Protein AF-A0AAW9RMV5-F1 (afdb_monomer)

InterPro domains:
  IPR000064 Endopeptidase, NLPC/P60 domain [PF00877] (45-105)
  IPR000064 Endopeptidase, NLPC/P60 domain [PS51935] (1-138)
  IPR002477 Peptidoglycan binding-like [PF01471] (201-256)
  IPR013423 Conserved hypothetical protein CHP02594 [TIGR02594] (3-135)
  IPR036365 PGBD-like superfamily [SSF47090] (190-256)
  IPR036366 PGBD superfamily [G3DSA:1.10.101.10] (192-259)
  IPR038765 Papain-like cysteine peptidase superfamily [SSF54001] (29-138)

Foldseek 3Di:
DQLCVQLVVFFPAFADPDDDGRPVLQVLCVQLPNPVDDHLVQQCQLSNSSSSQVSVQWDHLSDRALVSCVPAADWDQDDDFFWKWWFDDPVPRTHHIFTFHDADPQRQWTFGQTAPPVRGGHGDIDGNLRTATIHDIDGDVVVVVVCVVVPDPDDDDDDDDDDDDDDDDDDDDDDDDDDDPPPPPPPLDQAQHKAAAARFHPNQLSLCVLLVVLVQHLDHRDRHRHPSQLRSLLVLCVVLVHRSPSIDHPSSRVSSVVSVVD

Structure (mmCIF, N/CA/C/O backbone):
data_AF-A0AAW9RMV5-F1
#
_entry.id   AF-A0AAW9RMV5-F1
#
loop_
_atom_site.group_PDB
_atom_site.id
_atom_site.type_symbol
_atom_site.label_atom_id
_atom_site.label_alt_id
_atom_site.label_comp_id
_atom_site.label_asym_id
_atom_site.label_entity_id
_atom_site.label_seq_id
_atom_site.pdbx_PDB_ins_code
_atom_site.Cartn_x
_atom_site.Cartn_y
_atom_site.Cartn_z
_atom_site.occupancy
_at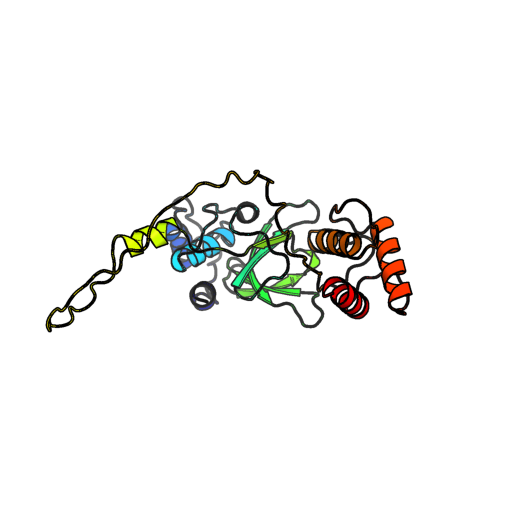om_site.B_iso_or_equiv
_atom_site.auth_seq_id
_atom_site.auth_comp_id
_atom_site.auth_asym_id
_atom_site.auth_atom_id
_atom_site.pdbx_PDB_model_num
ATOM 1 N N . MET A 1 1 ? -8.110 -12.357 -9.509 1.00 66.81 1 MET A N 1
ATOM 2 C CA . MET A 1 1 ? -7.072 -13.407 -9.332 1.00 66.81 1 MET A CA 1
ATOM 3 C C . MET A 1 1 ? -5.903 -1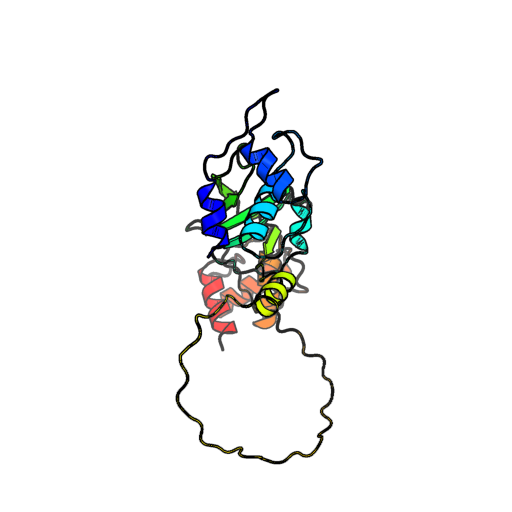3.302 -10.311 1.00 66.81 1 MET A C 1
ATOM 5 O O . MET A 1 1 ? -4.773 -13.391 -9.853 1.00 66.81 1 MET A O 1
ATOM 9 N N . ARG A 1 2 ? -6.132 -13.050 -11.607 1.00 90.44 2 ARG A N 1
ATOM 10 C CA . ARG A 1 2 ? -5.089 -12.999 -12.653 1.00 90.44 2 ARG A CA 1
ATOM 11 C C . ARG A 1 2 ? -3.856 -12.132 -12.335 1.00 90.44 2 ARG A C 1
ATOM 13 O O . ARG A 1 2 ? -2.740 -12.534 -12.637 1.00 90.44 2 ARG A O 1
ATOM 20 N N . LEU A 1 3 ? -4.037 -10.975 -11.687 1.00 95.50 3 LEU A N 1
ATOM 21 C CA . LEU A 1 3 ? -2.927 -10.104 -11.270 1.00 95.50 3 LEU A CA 1
ATOM 22 C C . LEU A 1 3 ? -1.920 -10.815 -10.350 1.00 95.50 3 LEU A C 1
ATOM 24 O O . LEU A 1 3 ? -0.715 -10.687 -10.541 1.00 95.50 3 LEU A O 1
ATOM 28 N N . LEU A 1 4 ? -2.408 -11.580 -9.370 1.00 92.50 4 LEU A N 1
ATOM 29 C CA . LEU A 1 4 ? -1.552 -12.292 -8.418 1.00 92.50 4 LEU A CA 1
ATOM 30 C C . LEU A 1 4 ? -0.779 -13.417 -9.098 1.00 92.50 4 LEU A C 1
ATOM 32 O O . LEU A 1 4 ? 0.386 -13.626 -8.782 1.00 92.50 4 LEU A O 1
ATOM 36 N N . GLU A 1 5 ? -1.405 -14.121 -10.040 1.00 91.81 5 GLU A N 1
ATOM 37 C CA . GLU A 1 5 ? -0.747 -15.175 -10.820 1.00 91.81 5 GLU A CA 1
ATOM 38 C C . GLU A 1 5 ? 0.414 -14.603 -11.638 1.00 91.81 5 GLU A C 1
ATOM 40 O O . GLU A 1 5 ? 1.527 -15.114 -11.561 1.00 91.81 5 GLU A O 1
ATOM 45 N N . ILE A 1 6 ? 0.177 -13.496 -12.348 1.00 96.56 6 ILE A N 1
ATOM 46 C CA . ILE A 1 6 ? 1.199 -12.811 -13.148 1.00 96.56 6 ILE A CA 1
ATOM 47 C C . ILE A 1 6 ? 2.334 -12.298 -12.260 1.00 96.56 6 ILE A C 1
ATOM 49 O O . ILE A 1 6 ? 3.497 -12.588 -12.517 1.00 96.56 6 ILE A O 1
ATOM 53 N N . ALA A 1 7 ? 2.010 -11.550 -11.204 1.00 97.25 7 ALA A N 1
ATOM 54 C CA . ALA A 1 7 ? 3.027 -10.921 -10.371 1.00 97.25 7 ALA A CA 1
ATOM 55 C C . ALA A 1 7 ? 3.833 -11.944 -9.553 1.00 97.25 7 ALA A C 1
ATOM 57 O O . ALA A 1 7 ? 5.034 -11.767 -9.364 1.00 97.25 7 ALA A O 1
ATOM 58 N N . SER A 1 8 ? 3.198 -13.018 -9.070 1.00 93.50 8 SER A N 1
ATOM 59 C CA . SER A 1 8 ? 3.889 -14.040 -8.271 1.00 93.50 8 SER A CA 1
ATOM 60 C C . SER A 1 8 ? 4.804 -14.934 -9.107 1.00 93.50 8 SER A C 1
ATOM 62 O O . SER A 1 8 ? 5.800 -15.424 -8.578 1.00 93.50 8 SER A O 1
ATOM 64 N N . ALA A 1 9 ? 4.527 -15.093 -10.405 1.00 95.38 9 ALA A N 1
ATOM 65 C CA . ALA A 1 9 ? 5.409 -15.807 -11.325 1.00 95.38 9 ALA A CA 1
ATOM 66 C C . ALA A 1 9 ? 6.781 -15.126 -11.490 1.00 95.38 9 ALA A C 1
ATOM 68 O O . ALA A 1 9 ? 7.746 -15.792 -11.851 1.00 95.38 9 ALA A O 1
ATOM 69 N N . GLU A 1 10 ? 6.884 -13.828 -11.187 1.00 97.69 10 GLU A N 1
ATOM 70 C CA . GLU A 1 10 ? 8.131 -13.069 -11.314 1.00 97.69 10 GLU A CA 1
ATOM 71 C C . GLU A 1 10 ? 8.982 -13.044 -10.034 1.00 97.69 10 GLU A C 1
ATOM 73 O O . GLU A 1 10 ? 10.076 -12.470 -10.051 1.00 97.69 10 GLU A O 1
ATOM 78 N N . ILE A 1 11 ? 8.511 -13.641 -8.926 1.00 94.31 11 ILE A N 1
ATOM 79 C CA . ILE A 1 11 ? 9.244 -13.674 -7.648 1.00 94.31 11 ILE A CA 1
ATOM 80 C C . ILE A 1 11 ? 10.654 -14.239 -7.862 1.00 94.31 11 ILE A C 1
ATOM 82 O O . ILE A 1 11 ? 10.836 -15.312 -8.435 1.00 94.31 11 ILE A O 1
ATOM 86 N N . GLY A 1 12 ? 11.657 -13.515 -7.361 1.00 90.75 12 GLY A N 1
ATOM 87 C CA . GLY A 1 12 ? 13.074 -13.848 -7.518 1.00 90.75 12 GLY A CA 1
ATOM 88 C C . GLY A 1 12 ? 13.772 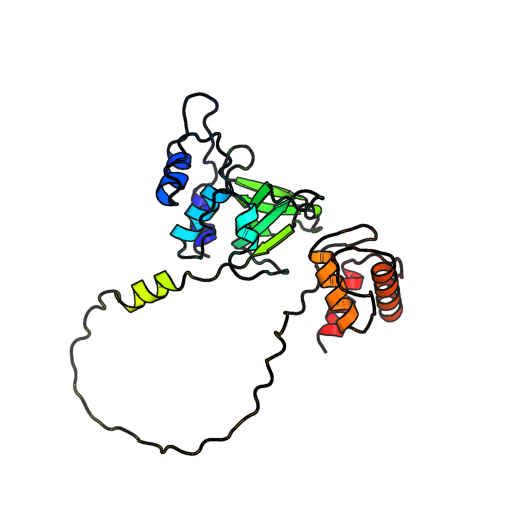-13.134 -8.680 1.00 90.75 12 GLY A C 1
ATOM 89 O O . GLY A 1 12 ? 14.999 -13.182 -8.751 1.00 90.75 12 GLY A O 1
ATOM 90 N N . THR A 1 13 ? 13.042 -12.424 -9.550 1.00 94.50 13 THR A N 1
ATOM 91 C CA . THR A 1 13 ? 13.657 -11.500 -10.520 1.00 94.50 13 THR A CA 1
ATOM 92 C C . THR A 1 13 ? 14.391 -10.395 -9.768 1.00 94.50 13 THR A C 1
ATOM 94 O O . THR A 1 13 ? 13.759 -9.691 -8.984 1.00 94.50 13 THR A O 1
ATOM 97 N N . LYS A 1 14 ? 15.697 -10.239 -10.002 1.00 93.31 14 LYS A N 1
ATOM 98 C CA . LYS A 1 14 ? 16.586 -9.352 -9.238 1.00 93.31 14 LYS A CA 1
ATOM 99 C C . LYS A 1 14 ? 17.458 -8.489 -10.148 1.00 93.31 14 LYS A C 1
ATOM 101 O O . LYS A 1 14 ? 17.916 -8.988 -11.173 1.00 93.31 14 LYS A O 1
ATOM 106 N N . GLU A 1 15 ? 17.705 -7.242 -9.766 1.00 89.81 15 GLU A N 1
ATOM 107 C CA . GLU A 1 15 ? 18.677 -6.363 -10.426 1.00 89.81 15 GLU A CA 1
ATOM 108 C C . GLU A 1 15 ? 20.067 -7.002 -10.503 1.00 89.81 15 GLU A C 1
ATOM 110 O O . GLU A 1 15 ? 20.453 -7.830 -9.664 1.00 89.81 15 GLU A O 1
ATOM 115 N N . ILE A 1 16 ? 20.829 -6.598 -11.515 1.00 85.44 16 ILE A N 1
ATOM 116 C CA . ILE A 1 16 ? 22.250 -6.916 -11.613 1.00 85.44 16 ILE A CA 1
ATOM 117 C C . ILE A 1 16 ? 23.013 -5.646 -11.229 1.00 85.44 16 ILE A C 1
ATOM 119 O O . ILE A 1 16 ? 22.977 -4.682 -11.980 1.00 85.44 16 ILE A O 1
ATOM 123 N N . PRO A 1 17 ? 23.722 -5.615 -10.086 1.00 79.88 17 PRO A N 1
ATOM 124 C CA . PRO A 1 17 ? 24.423 -4.406 -9.679 1.00 79.88 17 PRO A CA 1
ATOM 125 C C . PRO A 1 17 ? 25.495 -3.998 -10.696 1.00 79.88 17 PRO A C 1
ATOM 127 O O . PRO A 1 17 ? 26.360 -4.806 -11.054 1.00 79.88 17 PRO A O 1
ATOM 130 N N . GLY A 1 18 ? 25.513 -2.721 -11.078 1.00 76.19 18 GLY A N 1
ATOM 131 C CA . GLY A 1 18 ? 26.587 -2.138 -11.880 1.00 76.19 18 GLY A CA 1
ATOM 132 C C . GLY A 1 18 ? 26.217 -1.877 -13.341 1.00 76.19 18 GLY A C 1
ATOM 133 O O . GLY A 1 18 ? 25.212 -1.246 -13.636 1.00 76.19 18 GLY A O 1
ATOM 134 N N . ALA A 1 19 ? 27.111 -2.236 -14.267 1.00 78.12 19 ALA A N 1
ATOM 135 C CA . ALA A 1 19 ? 26.998 -1.844 -15.680 1.00 78.12 19 ALA A CA 1
ATOM 136 C C . ALA A 1 19 ? 26.161 -2.810 -16.537 1.00 78.12 19 ALA A C 1
ATOM 138 O O . ALA A 1 19 ? 25.883 -2.519 -17.699 1.00 78.12 19 ALA A O 1
ATOM 139 N N . GLU A 1 20 ? 25.818 -3.973 -15.988 1.00 83.19 20 GLU A N 1
ATOM 140 C CA . GLU A 1 20 ? 24.902 -4.926 -16.607 1.00 83.19 20 GLU A CA 1
ATOM 141 C C . GLU A 1 20 ? 23.506 -4.704 -16.033 1.00 83.19 20 GLU A C 1
ATOM 143 O O . GLU A 1 20 ? 23.378 -4.328 -14.878 1.00 83.19 20 GLU A O 1
ATOM 148 N N . HIS A 1 21 ? 22.468 -4.950 -16.830 1.00 86.69 21 HIS A N 1
ATOM 149 C CA . HIS A 1 21 ? 21.083 -4.731 -16.417 1.00 86.69 21 HIS A CA 1
ATOM 150 C C . HIS A 1 21 ? 20.273 -6.006 -16.602 1.00 86.69 21 HIS A C 1
ATOM 152 O O . HIS A 1 21 ? 20.421 -6.709 -17.610 1.00 86.69 21 HIS A O 1
ATOM 158 N N . ASN A 1 22 ? 19.375 -6.301 -15.663 1.00 91.75 22 ASN A N 1
ATOM 159 C CA . ASN A 1 22 ? 18.486 -7.442 -15.811 1.00 91.75 22 ASN A CA 1
ATOM 160 C C . ASN A 1 22 ? 17.506 -7.217 -16.980 1.00 91.75 22 ASN A C 1
ATOM 162 O O . ASN A 1 22 ? 16.597 -6.386 -16.911 1.00 91.75 22 ASN A O 1
ATOM 166 N N . ALA A 1 23 ? 17.647 -8.018 -18.040 1.00 93.00 23 ALA A N 1
ATOM 167 C CA . ALA A 1 23 ? 16.812 -7.932 -19.238 1.00 93.00 23 ALA A CA 1
ATOM 168 C C . ALA A 1 23 ? 15.307 -8.066 -18.946 1.00 93.00 23 ALA A C 1
ATOM 170 O O . ALA A 1 23 ? 14.495 -7.458 -19.640 1.00 93.00 23 ALA A O 1
ATOM 171 N N . ARG A 1 24 ? 14.921 -8.820 -17.908 1.00 95.69 24 ARG A N 1
ATOM 172 C CA . ARG A 1 24 ? 13.519 -8.968 -17.503 1.00 95.69 24 ARG A CA 1
ATOM 173 C C . ARG A 1 24 ? 12.962 -7.679 -16.897 1.00 95.69 24 ARG A C 1
ATOM 175 O O . ARG A 1 24 ? 11.832 -7.314 -17.205 1.00 95.69 24 ARG A O 1
ATOM 182 N N . ILE A 1 25 ? 13.758 -6.959 -16.103 1.00 93.88 25 ILE A N 1
ATOM 183 C CA . ILE A 1 25 ? 13.360 -5.661 -15.530 1.00 93.88 25 ILE A CA 1
ATOM 184 C C . ILE A 1 25 ? 13.195 -4.618 -16.640 1.00 93.88 25 ILE A C 1
ATOM 186 O O . ILE A 1 25 ? 12.184 -3.915 -16.683 1.00 93.88 25 ILE A O 1
ATOM 190 N N . LEU A 1 26 ? 14.129 -4.578 -17.595 1.00 93.50 26 LEU A N 1
ATOM 191 C CA . LEU A 1 26 ? 14.013 -3.715 -18.776 1.00 93.50 26 LEU A CA 1
ATOM 192 C C . LEU A 1 26 ? 12.795 -4.078 -19.639 1.00 93.50 26 LEU A C 1
ATOM 194 O O . LEU A 1 26 ? 12.113 -3.193 -20.157 1.00 93.50 26 LEU A O 1
ATOM 198 N N . GLN A 1 27 ? 12.472 -5.368 -19.750 1.00 95.44 27 GLN A N 1
ATOM 199 C CA . GLN A 1 27 ? 11.281 -5.831 -20.459 1.00 95.44 27 GLN A CA 1
ATOM 200 C C . GLN A 1 27 ? 9.985 -5.347 -19.794 1.00 95.44 27 GLN A C 1
ATOM 202 O O . GLN A 1 27 ? 9.059 -4.973 -20.512 1.00 95.44 27 GLN A O 1
ATOM 207 N N . TYR A 1 28 ? 9.904 -5.293 -18.457 1.00 97.25 28 TYR A N 1
ATOM 208 C CA . TYR A 1 28 ? 8.746 -4.687 -17.784 1.00 97.25 28 TYR A CA 1
ATOM 209 C C . TYR A 1 28 ? 8.548 -3.239 -18.219 1.00 97.25 28 TYR A C 1
ATOM 211 O O . TYR A 1 28 ? 7.425 -2.836 -18.511 1.00 97.25 28 TYR A O 1
ATOM 219 N N . ALA A 1 29 ? 9.637 -2.469 -18.279 1.00 95.88 29 ALA A N 1
ATOM 220 C CA . ALA A 1 29 ? 9.587 -1.074 -18.678 1.00 95.88 29 ALA A CA 1
ATOM 221 C C . ALA A 1 29 ? 9.113 -0.916 -20.124 1.00 95.88 29 ALA A C 1
ATOM 223 O O . ALA A 1 29 ? 8.149 -0.192 -20.362 1.00 95.88 29 ALA A O 1
ATOM 224 N N . GLN A 1 30 ? 9.719 -1.648 -21.061 1.00 95.31 30 GLN A N 1
ATOM 225 C CA . GLN A 1 30 ? 9.331 -1.624 -22.472 1.00 95.31 30 GLN A CA 1
ATOM 226 C C . GLN A 1 30 ? 7.858 -2.009 -22.662 1.00 95.31 30 GLN A C 1
ATOM 228 O O . GLN A 1 30 ? 7.089 -1.287 -23.290 1.00 95.31 30 GLN A O 1
ATOM 233 N N . GLU A 1 31 ? 7.433 -3.137 -22.089 1.00 94.88 31 GLU A N 1
ATOM 234 C CA . GLU A 1 31 ? 6.067 -3.635 -22.262 1.00 94.88 31 GLU A CA 1
ATOM 235 C C . GLU A 1 31 ? 5.015 -2.742 -21.592 1.00 94.88 31 GLU A C 1
ATOM 237 O O . GLU A 1 31 ? 3.872 -2.723 -22.044 1.00 94.88 31 GLU A O 1
ATOM 242 N N . ALA A 1 32 ? 5.387 -2.002 -20.544 1.00 94.94 32 ALA A N 1
ATOM 243 C CA . ALA A 1 32 ? 4.510 -1.037 -19.886 1.00 94.94 32 ALA A CA 1
ATOM 244 C C . ALA A 1 32 ? 4.532 0.366 -20.528 1.00 94.94 32 ALA A C 1
ATOM 246 O O . ALA A 1 32 ? 3.792 1.240 -20.067 1.00 94.94 32 ALA A O 1
ATOM 247 N N . GLY A 1 33 ? 5.337 0.581 -21.579 1.00 94.75 33 GLY A N 1
ATOM 248 C CA . GLY A 1 33 ? 5.425 1.841 -22.328 1.00 94.75 33 GLY A CA 1
ATOM 249 C C . GLY A 1 33 ? 6.422 2.864 -21.768 1.00 94.75 33 GLY A C 1
ATOM 250 O O . GLY A 1 33 ? 6.290 4.060 -22.022 1.00 94.75 33 GLY A O 1
ATOM 251 N N . PHE A 1 34 ? 7.412 2.422 -20.993 1.00 94.56 34 PHE A N 1
ATOM 252 C CA . PHE A 1 34 ? 8.480 3.254 -20.430 1.00 94.56 34 PHE A CA 1
ATOM 253 C C . PHE A 1 34 ? 9.796 3.082 -21.205 1.00 94.56 34 PHE A C 1
ATOM 255 O O . PHE A 1 34 ? 10.831 2.767 -20.624 1.00 94.56 34 PHE A O 1
ATOM 262 N N . ASP A 1 35 ? 9.773 3.331 -22.518 1.00 90.56 35 ASP A N 1
ATOM 263 C CA . ASP A 1 35 ? 10.913 3.123 -23.438 1.00 90.56 35 ASP A CA 1
ATOM 264 C C . ASP A 1 35 ? 12.176 3.939 -23.094 1.00 90.56 35 ASP A C 1
ATOM 266 O O . ASP A 1 35 ? 13.261 3.684 -23.614 1.00 90.56 35 ASP A O 1
ATOM 270 N N . TRP A 1 36 ? 12.046 4.942 -22.223 1.00 88.56 36 TRP A N 1
ATOM 271 C CA . TRP A 1 36 ? 13.154 5.762 -21.733 1.00 88.56 36 TRP A CA 1
ATOM 272 C C . TRP A 1 36 ? 13.962 5.090 -20.610 1.00 88.56 36 TRP A C 1
ATOM 274 O O . TRP A 1 36 ? 15.046 5.570 -20.278 1.00 88.56 36 TRP A O 1
ATOM 284 N N . VAL A 1 37 ? 13.458 4.003 -20.019 1.00 87.44 37 VAL A N 1
ATOM 285 C CA . VAL A 1 37 ? 14.143 3.254 -18.959 1.00 87.44 37 VAL A CA 1
ATOM 286 C C . VAL A 1 37 ? 15.111 2.268 -19.599 1.00 87.44 37 VAL A C 1
ATOM 288 O O . VAL A 1 37 ? 14.712 1.318 -20.266 1.00 87.44 37 VAL A O 1
ATOM 291 N N . ASN A 1 38 ? 16.401 2.492 -19.378 1.00 85.56 38 ASN A N 1
ATOM 292 C CA . ASN A 1 38 ? 17.483 1.690 -19.951 1.00 85.56 38 ASN A CA 1
ATOM 293 C C . ASN A 1 38 ? 18.423 1.090 -18.893 1.00 85.56 38 ASN A C 1
ATOM 295 O O . ASN A 1 38 ? 19.428 0.486 -19.253 1.00 85.56 38 ASN A O 1
ATOM 299 N N . SER A 1 39 ? 18.082 1.240 -17.610 1.00 79.44 39 SER A N 1
ATOM 300 C CA . SER A 1 39 ? 18.847 0.743 -16.468 1.00 79.44 39 SER A CA 1
ATOM 301 C C . SER A 1 39 ? 17.900 0.243 -15.379 1.00 79.44 39 SER A C 1
ATOM 303 O O . SER A 1 39 ? 16.898 0.900 -15.079 1.00 79.44 39 SER A O 1
ATOM 305 N N . ASP A 1 40 ? 18.229 -0.903 -14.786 1.00 71.31 40 ASP A N 1
ATOM 306 C CA . ASP A 1 40 ? 17.498 -1.506 -13.668 1.00 71.31 40 ASP A CA 1
ATOM 307 C C . ASP A 1 40 ? 17.732 -0.801 -12.320 1.00 71.31 40 ASP A C 1
ATOM 309 O O . ASP A 1 40 ? 16.965 -1.021 -11.393 1.00 71.31 40 ASP A O 1
ATOM 313 N N . GLU A 1 41 ? 18.658 0.162 -12.265 1.00 76.50 41 GLU A N 1
ATOM 314 C CA . GLU A 1 41 ? 18.871 1.081 -11.132 1.00 76.50 41 GLU A CA 1
ATOM 315 C C . GLU A 1 41 ? 17.773 2.172 -11.039 1.00 76.50 41 GLU A C 1
ATOM 317 O O . GLU A 1 41 ? 17.671 2.917 -10.059 1.00 76.50 41 GLU A O 1
ATOM 322 N N . THR A 1 42 ? 16.940 2.324 -12.080 1.00 80.44 42 THR A N 1
ATOM 323 C CA . THR A 1 42 ? 15.785 3.240 -12.050 1.00 80.44 42 THR A CA 1
ATOM 324 C C . THR A 1 42 ? 14.706 2.656 -11.141 1.00 80.44 42 THR A C 1
ATOM 326 O O . THR A 1 42 ? 14.272 1.541 -11.411 1.00 80.44 42 THR A O 1
ATOM 329 N N . PRO A 1 43 ? 14.173 3.385 -10.137 1.00 88.19 43 PRO A N 1
ATOM 330 C CA . PRO A 1 43 ? 13.140 2.843 -9.259 1.00 88.19 43 PRO A CA 1
ATOM 331 C C . PRO A 1 43 ? 11.960 2.229 -10.031 1.00 88.19 43 PRO A C 1
ATOM 333 O O . PRO A 1 43 ? 11.198 2.937 -10.689 1.00 88.19 43 PRO A O 1
ATOM 336 N N . TRP A 1 44 ? 11.794 0.907 -9.933 1.00 95.06 44 TRP A N 1
ATOM 337 C CA . TRP A 1 44 ? 10.919 0.147 -10.836 1.00 95.06 44 TRP A CA 1
ATOM 338 C C . TRP A 1 44 ? 9.722 -0.529 -10.153 1.00 95.06 44 TRP A C 1
ATOM 340 O O . TRP A 1 44 ? 9.036 -1.336 -10.776 1.00 95.06 44 TRP A O 1
ATOM 350 N N . CYS A 1 45 ? 9.384 -0.161 -8.912 1.00 96.81 45 CYS A N 1
ATOM 351 C CA . CYS A 1 45 ? 8.190 -0.685 -8.232 1.00 96.81 45 CYS A CA 1
ATOM 352 C C . CYS A 1 45 ? 6.890 -0.343 -8.985 1.00 96.81 45 CYS A C 1
ATOM 354 O O . CYS A 1 45 ? 6.072 -1.224 -9.251 1.00 96.81 45 CYS A O 1
ATOM 356 N N . SER A 1 46 ? 6.727 0.918 -9.407 1.00 97.88 46 SER A N 1
ATOM 357 C CA . SER A 1 46 ? 5.575 1.347 -10.212 1.00 97.88 46 SER A CA 1
ATOM 358 C C . SER A 1 46 ? 5.614 0.773 -11.627 1.00 97.88 46 SER A C 1
ATOM 360 O O . SER A 1 46 ? 4.567 0.468 -12.193 1.00 97.88 46 SER A O 1
ATOM 362 N N . ILE A 1 47 ? 6.809 0.619 -12.206 1.00 98.06 47 ILE A N 1
ATOM 363 C CA . ILE A 1 47 ? 6.997 0.057 -13.550 1.00 98.06 47 ILE A CA 1
ATOM 364 C C . ILE A 1 47 ? 6.530 -1.399 -13.571 1.00 98.06 47 ILE A C 1
ATOM 366 O O . ILE A 1 47 ? 5.671 -1.758 -14.375 1.00 98.06 47 ILE A O 1
ATOM 370 N N . PHE A 1 48 ? 7.032 -2.209 -12.636 1.00 98.50 48 PHE A N 1
ATOM 371 C CA . PHE A 1 48 ? 6.611 -3.594 -12.456 1.00 98.50 48 PHE A CA 1
ATOM 372 C C . PHE A 1 48 ? 5.100 -3.700 -12.259 1.00 98.50 48 PHE A C 1
ATOM 374 O O . PHE A 1 48 ? 4.449 -4.524 -12.898 1.00 98.50 48 PHE A O 1
ATOM 381 N N . LEU A 1 49 ? 4.523 -2.849 -11.405 1.00 98.38 49 LEU A N 1
ATOM 382 C CA . LEU A 1 49 ? 3.091 -2.910 -11.153 1.00 98.38 49 LEU A CA 1
ATOM 383 C C . LEU A 1 49 ? 2.273 -2.518 -12.390 1.00 98.38 49 LEU A C 1
ATOM 385 O O . LEU A 1 49 ? 1.300 -3.197 -12.700 1.00 98.38 49 LEU A O 1
ATOM 389 N N . ASN A 1 50 ? 2.687 -1.484 -13.132 1.00 98.31 50 ASN A N 1
ATOM 390 C CA . ASN A 1 50 ? 2.059 -1.105 -14.399 1.00 98.31 50 ASN A CA 1
ATOM 391 C C . ASN A 1 50 ? 2.083 -2.265 -15.398 1.00 98.31 50 ASN A C 1
ATOM 393 O O . ASN A 1 50 ? 1.047 -2.592 -15.973 1.00 98.31 50 ASN A O 1
ATOM 397 N N . TRP A 1 51 ? 3.231 -2.923 -15.556 1.00 98.25 51 TRP A N 1
ATOM 398 C CA . TRP A 1 51 ? 3.353 -4.117 -16.387 1.00 98.25 51 TRP A CA 1
ATOM 399 C C . TRP A 1 51 ? 2.379 -5.221 -15.943 1.00 98.25 51 TRP A C 1
ATOM 401 O O . TRP A 1 51 ? 1.588 -5.716 -16.750 1.00 98.25 51 TRP A O 1
ATOM 411 N N . ALA A 1 52 ? 2.373 -5.566 -14.652 1.00 98.19 52 ALA A N 1
ATOM 412 C CA . ALA A 1 52 ? 1.563 -6.661 -14.124 1.00 98.19 52 ALA A CA 1
ATOM 413 C C . ALA A 1 52 ? 0.054 -6.413 -14.305 1.00 98.19 52 ALA A C 1
ATOM 415 O O . ALA A 1 52 ? -0.673 -7.307 -14.746 1.00 98.19 52 ALA A O 1
ATOM 416 N N . VAL A 1 53 ? -0.428 -5.197 -14.017 1.00 97.38 53 VAL A N 1
ATOM 417 C CA . VAL A 1 53 ? -1.856 -4.865 -14.156 1.00 97.38 53 VAL A CA 1
ATOM 418 C C . VAL A 1 53 ? -2.282 -4.792 -15.623 1.00 97.38 53 VAL A C 1
ATOM 420 O O . VAL A 1 53 ? -3.356 -5.284 -15.961 1.00 97.38 53 VAL A O 1
ATOM 423 N N . GLN A 1 54 ? -1.420 -4.303 -16.524 1.00 95.75 54 GLN A N 1
ATOM 424 C CA . GLN A 1 54 ? -1.704 -4.293 -17.963 1.00 95.75 54 GLN A CA 1
ATOM 425 C C . GLN A 1 54 ? -1.824 -5.715 -18.525 1.00 95.75 54 GLN A C 1
ATOM 427 O O . GLN A 1 54 ? -2.733 -5.996 -19.310 1.00 95.75 54 GLN A O 1
ATOM 432 N N . LYS A 1 55 ? -0.957 -6.643 -18.092 1.00 95.50 55 LYS A N 1
ATOM 433 C CA . LYS A 1 55 ? -1.068 -8.074 -18.433 1.00 95.50 55 LYS A CA 1
ATOM 434 C C . LYS A 1 55 ? -2.326 -8.718 -17.855 1.00 95.50 55 LYS A C 1
ATOM 436 O O . LYS A 1 55 ? -2.875 -9.642 -18.459 1.00 95.50 55 LYS A O 1
ATOM 441 N N . ALA A 1 56 ? -2.787 -8.232 -16.705 1.00 94.69 56 ALA A N 1
ATOM 442 C CA . ALA A 1 56 ? -4.026 -8.677 -16.086 1.00 94.69 56 ALA A CA 1
ATOM 443 C C . ALA A 1 56 ? -5.287 -8.094 -16.753 1.00 94.69 56 ALA A C 1
ATOM 445 O O . ALA A 1 56 ? -6.364 -8.631 -16.514 1.00 94.69 56 ALA A O 1
ATOM 446 N N . GLY A 1 57 ? -5.161 -7.062 -17.600 1.00 93.88 57 GLY A N 1
ATOM 447 C CA . GLY A 1 57 ? -6.296 -6.347 -18.203 1.00 93.88 57 GLY A CA 1
ATOM 448 C C . GLY A 1 57 ? -6.931 -5.299 -17.280 1.00 93.88 57 GLY A C 1
ATOM 449 O O . GLY A 1 57 ? -8.071 -4.902 -17.495 1.00 93.88 57 GLY A O 1
ATOM 450 N N . LEU A 1 58 ? -6.203 -4.868 -16.251 1.00 93.88 58 LEU A N 1
ATOM 451 C CA . LEU A 1 58 ? -6.648 -3.907 -15.248 1.00 93.88 58 LEU A CA 1
ATOM 452 C C . LEU A 1 58 ? -6.118 -2.502 -15.555 1.00 93.88 58 LEU A C 1
ATOM 454 O O . LEU A 1 58 ? -5.115 -2.331 -16.255 1.00 93.88 58 LEU A O 1
ATOM 458 N N . GLN A 1 59 ? -6.764 -1.494 -14.970 1.00 93.50 59 GLN A N 1
ATOM 459 C CA . GLN A 1 59 ? -6.317 -0.105 -15.061 1.00 93.50 59 GLN A CA 1
ATOM 460 C C . GLN A 1 59 ? -4.890 0.081 -14.528 1.00 93.50 59 GLN A C 1
ATOM 462 O O . GLN A 1 59 ? -4.558 -0.340 -13.420 1.00 93.50 59 GLN A O 1
ATOM 467 N N . ALA A 1 60 ? -4.061 0.769 -15.311 1.00 95.06 60 ALA A N 1
ATOM 468 C CA . ALA A 1 60 ? -2.680 1.094 -14.971 1.00 95.06 60 ALA A CA 1
ATOM 469 C C . ALA A 1 60 ? -2.523 2.595 -14.699 1.00 95.06 60 ALA A C 1
ATOM 471 O O . ALA A 1 60 ? -3.212 3.406 -15.321 1.00 95.06 60 ALA A O 1
ATOM 472 N N . SER A 1 61 ? -1.589 2.977 -13.822 1.00 95.88 61 SER A N 1
ATOM 473 C CA . SER A 1 61 ? -1.296 4.396 -13.566 1.00 95.88 61 SER A CA 1
ATOM 474 C C . SER A 1 61 ? -0.597 5.093 -14.731 1.00 95.88 61 SER A C 1
ATOM 476 O O . SER A 1 61 ? -0.696 6.309 -14.870 1.00 95.88 61 SER A O 1
ATOM 478 N N . LYS A 1 62 ? 0.103 4.315 -15.568 1.00 95.50 62 LYS A N 1
ATOM 479 C CA . LYS A 1 62 ? 0.900 4.758 -16.723 1.00 95.50 62 LYS A CA 1
ATOM 480 C C . LYS A 1 62 ? 2.018 5.742 -16.353 1.00 95.50 62 LYS A C 1
ATOM 482 O O . LYS A 1 62 ? 2.501 6.487 -17.198 1.00 95.50 62 LYS A O 1
ATOM 487 N N . ASP A 1 63 ? 2.454 5.725 -15.095 1.00 95.69 63 ASP A N 1
ATOM 488 C CA . ASP A 1 63 ? 3.506 6.594 -14.568 1.00 95.69 63 ASP A CA 1
ATOM 489 C C . ASP A 1 63 ? 4.471 5.779 -13.692 1.00 95.69 63 ASP A C 1
ATOM 491 O O . ASP A 1 63 ? 4.066 4.961 -12.861 1.00 95.69 63 ASP A O 1
ATOM 495 N N . ALA A 1 64 ? 5.773 6.004 -13.873 1.00 95.50 64 ALA A N 1
ATOM 496 C CA . ALA A 1 64 ? 6.832 5.316 -13.138 1.00 95.50 64 ALA A CA 1
ATOM 497 C C . ALA A 1 64 ? 6.908 5.717 -11.647 1.00 95.50 64 ALA A C 1
ATOM 499 O O . ALA A 1 64 ? 7.602 5.073 -10.863 1.00 95.50 64 ALA A O 1
ATOM 500 N N . ARG A 1 65 ? 6.181 6.751 -11.212 1.00 95.12 65 ARG A N 1
ATOM 501 C CA . ARG A 1 65 ? 6.133 7.193 -9.813 1.00 95.12 65 ARG A CA 1
ATOM 502 C C . ARG A 1 65 ? 5.041 6.461 -9.041 1.00 95.12 65 ARG A C 1
ATOM 504 O O . ARG A 1 65 ? 3.876 6.488 -9.436 1.00 95.12 65 ARG A O 1
ATOM 511 N N . ALA A 1 66 ? 5.384 5.934 -7.865 1.00 95.69 66 ALA A N 1
ATOM 512 C CA . ALA A 1 66 ? 4.428 5.288 -6.958 1.00 95.69 66 ALA A CA 1
ATOM 513 C C . ALA A 1 66 ? 3.240 6.200 -6.577 1.00 95.69 66 ALA A C 1
ATOM 515 O O . ALA A 1 66 ? 2.112 5.731 -6.468 1.00 95.69 66 ALA A O 1
ATOM 516 N N . GLN A 1 67 ? 3.464 7.515 -6.460 1.00 94.81 67 GLN A N 1
ATOM 517 C CA . GLN A 1 67 ? 2.429 8.515 -6.162 1.00 94.81 67 GLN A CA 1
ATOM 518 C C . GLN A 1 67 ? 1.226 8.476 -7.116 1.00 94.81 67 GLN A C 1
ATOM 520 O O . GLN A 1 67 ? 0.106 8.738 -6.684 1.00 94.81 67 GLN A O 1
ATOM 525 N N . SER A 1 68 ? 1.443 8.152 -8.393 1.00 95.88 68 SER A N 1
ATOM 526 C CA . SER A 1 68 ? 0.391 8.150 -9.422 1.00 95.88 68 SER A CA 1
ATOM 527 C C . SER A 1 68 ? -0.758 7.186 -9.118 1.00 95.88 68 SER A C 1
ATOM 529 O O . SER A 1 68 ? -1.896 7.427 -9.510 1.00 95.88 68 SER A O 1
ATOM 531 N N . TRP A 1 69 ? -0.488 6.124 -8.359 1.00 96.62 69 TRP A N 1
ATOM 532 C CA . TRP A 1 69 ? -1.485 5.126 -7.989 1.00 96.62 69 TRP A CA 1
ATOM 533 C C . TRP A 1 69 ? -2.538 5.662 -7.013 1.00 96.62 69 TRP A C 1
ATOM 535 O O . TRP A 1 69 ? -3.596 5.058 -6.883 1.00 96.62 69 TRP A O 1
ATOM 545 N N . MET A 1 70 ? -2.311 6.824 -6.385 1.00 90.75 70 MET A N 1
ATOM 546 C CA . MET A 1 70 ? -3.324 7.521 -5.581 1.00 90.75 70 MET A CA 1
ATOM 547 C C . MET A 1 70 ? -4.497 8.061 -6.411 1.00 90.75 70 MET A C 1
ATOM 549 O O . MET A 1 70 ? -5.444 8.570 -5.821 1.00 90.75 70 MET A O 1
ATOM 553 N N . GLU A 1 71 ? -4.479 7.937 -7.739 1.00 92.06 71 GLU A N 1
ATOM 554 C CA . GLU A 1 71 ? -5.570 8.382 -8.620 1.00 92.06 71 GLU A CA 1
ATOM 555 C C . GLU A 1 71 ? -6.163 7.238 -9.470 1.00 92.06 71 GLU A C 1
ATOM 557 O O . GLU A 1 71 ? -7.044 7.469 -10.290 1.00 92.06 71 GLU A O 1
ATOM 562 N N . VAL A 1 72 ? -5.717 5.989 -9.274 1.00 93.06 72 VAL A N 1
ATOM 563 C CA . VAL A 1 72 ? -6.136 4.833 -10.092 1.00 93.06 72 VAL A CA 1
ATOM 564 C C . VAL A 1 72 ? -7.108 3.942 -9.330 1.00 93.06 72 VAL A C 1
ATOM 566 O O . VAL A 1 72 ? -6.863 3.626 -8.165 1.00 93.06 72 VAL A O 1
ATOM 569 N N . GLY A 1 73 ? -8.179 3.499 -9.991 1.00 92.25 73 GLY A N 1
ATOM 570 C CA . GLY A 1 73 ? -9.194 2.639 -9.388 1.00 92.25 73 GLY A CA 1
ATOM 571 C C . GLY A 1 73 ? -9.931 3.291 -8.214 1.00 92.25 73 GLY A C 1
ATOM 572 O O . GLY A 1 73 ? -9.873 4.504 -8.001 1.00 92.25 73 GLY A O 1
ATOM 573 N N . GLU A 1 74 ? -10.618 2.460 -7.438 1.00 89.62 74 GLU A N 1
ATOM 574 C CA . GLU A 1 74 ? -11.392 2.883 -6.275 1.00 89.62 74 GLU A CA 1
ATOM 575 C C . GLU A 1 74 ? -10.510 2.930 -5.022 1.00 89.62 74 GLU A C 1
ATOM 577 O O . GLU A 1 74 ? -9.796 1.973 -4.711 1.00 89.62 74 GLU A O 1
ATOM 582 N N . ALA A 1 75 ? -10.560 4.036 -4.278 1.00 87.19 75 ALA A N 1
ATOM 583 C CA . ALA A 1 75 ? -9.928 4.118 -2.967 1.00 87.19 75 ALA A CA 1
ATOM 584 C C . ALA A 1 75 ? -10.704 3.259 -1.962 1.00 87.19 75 ALA A C 1
ATOM 586 O O . ALA A 1 75 ? -11.888 3.486 -1.726 1.00 87.19 75 ALA A O 1
ATOM 587 N N . ILE A 1 76 ? -10.023 2.297 -1.341 1.00 83.25 76 ILE A N 1
ATOM 588 C CA . ILE A 1 76 ? -10.635 1.366 -0.391 1.00 83.25 76 ILE A CA 1
ATOM 589 C C . ILE A 1 76 ? -9.906 1.405 0.950 1.00 83.25 76 ILE A C 1
ATOM 591 O O . ILE A 1 76 ? -8.730 1.761 1.035 1.00 83.25 76 ILE A O 1
ATOM 595 N N . ALA A 1 77 ? -10.593 0.981 2.007 1.00 70.06 77 ALA A N 1
ATOM 596 C CA . ALA A 1 77 ? -9.997 0.899 3.338 1.00 70.06 77 ALA A CA 1
ATOM 597 C C . ALA A 1 77 ? -10.023 -0.509 3.961 1.00 70.06 77 ALA A C 1
ATOM 599 O O . ALA A 1 77 ? -9.336 -0.754 4.954 1.00 70.06 77 ALA A O 1
ATOM 600 N N . GLN A 1 78 ? -10.743 -1.464 3.357 1.00 74.62 78 GLN A N 1
ATOM 601 C CA . GLN A 1 78 ? -10.623 -2.895 3.668 1.00 74.62 78 GLN A CA 1
ATOM 602 C C . GLN A 1 78 ? -10.009 -3.620 2.469 1.00 74.62 78 GLN A C 1
ATOM 604 O O . GLN A 1 78 ? -10.750 -4.077 1.601 1.00 74.62 78 GLN A O 1
ATOM 609 N N . PRO A 1 79 ? -8.671 -3.696 2.386 1.00 87.00 79 PRO A N 1
ATOM 610 C CA . PRO A 1 79 ? -8.026 -4.382 1.282 1.00 87.00 79 PRO A CA 1
ATOM 611 C C . PRO A 1 79 ? -8.288 -5.887 1.342 1.00 87.00 79 PRO A C 1
ATOM 613 O O . PRO A 1 79 ? -8.209 -6.529 2.394 1.00 87.00 79 PRO A O 1
ATOM 616 N N . GLU A 1 80 ? -8.558 -6.445 0.176 1.00 87.00 80 GLU A N 1
ATOM 617 C CA . GLU A 1 80 ? -8.576 -7.864 -0.123 1.00 87.00 80 GLU A CA 1
ATOM 618 C C . GLU A 1 80 ? -7.292 -8.247 -0.856 1.00 87.00 80 GLU A C 1
ATOM 620 O O . GLU A 1 80 ? -6.567 -7.415 -1.407 1.00 87.00 80 GLU A O 1
ATOM 625 N N . LEU A 1 81 ? -6.996 -9.545 -0.844 1.00 87.62 81 LEU A N 1
ATOM 626 C CA . LEU A 1 81 ? -5.839 -10.095 -1.532 1.00 87.62 81 LEU A CA 1
ATOM 627 C C . LEU A 1 81 ? -5.847 -9.678 -3.014 1.00 87.62 81 LEU A C 1
ATOM 629 O O . LEU A 1 81 ? -6.766 -10.035 -3.749 1.00 87.62 81 LEU A O 1
ATOM 633 N N . GLY A 1 82 ? -4.801 -8.978 -3.456 1.00 93.94 82 GLY A N 1
ATOM 634 C CA . GLY A 1 82 ? -4.692 -8.482 -4.830 1.00 93.94 82 GLY A CA 1
ATOM 635 C C . GLY A 1 82 ? -4.988 -6.993 -5.019 1.00 93.94 82 GLY A C 1
ATOM 636 O O . GLY A 1 82 ? -4.686 -6.478 -6.093 1.00 93.94 82 GLY A O 1
ATOM 637 N N . ASP A 1 83 ? -5.509 -6.295 -4.008 1.00 97.38 83 ASP A N 1
ATOM 638 C CA . ASP A 1 83 ? -5.629 -4.834 -4.059 1.00 97.38 83 ASP A CA 1
ATOM 639 C C . ASP A 1 83 ? -4.249 -4.162 -4.045 1.00 97.38 83 ASP A C 1
ATOM 641 O O . ASP A 1 83 ? -3.255 -4.734 -3.598 1.00 97.38 83 ASP A O 1
ATOM 645 N N . ILE A 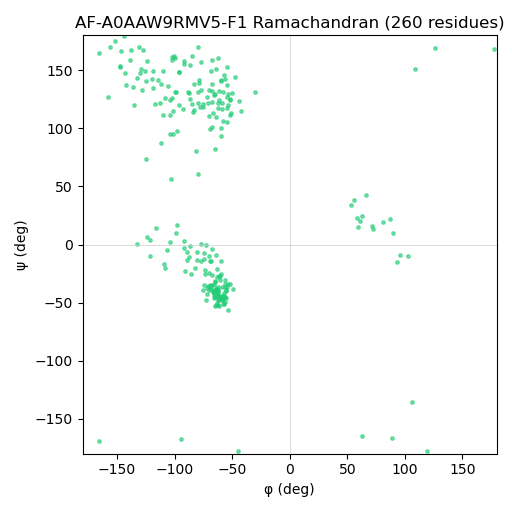1 84 ? -4.168 -2.923 -4.518 1.00 98.19 84 ILE A N 1
ATOM 646 C CA . ILE A 1 84 ? -2.926 -2.148 -4.512 1.00 98.19 84 ILE A CA 1
ATOM 647 C C . ILE A 1 84 ? -2.745 -1.492 -3.150 1.00 98.19 84 ILE A C 1
ATOM 649 O O . ILE A 1 84 ? -3.692 -0.948 -2.590 1.00 98.19 84 ILE A O 1
ATOM 653 N N . VAL A 1 85 ? -1.523 -1.501 -2.626 1.00 97.69 85 VAL A N 1
ATOM 654 C CA . VAL A 1 85 ? -1.131 -0.805 -1.398 1.00 97.69 85 VAL A CA 1
ATOM 655 C C . VAL A 1 85 ? -0.053 0.229 -1.704 1.00 97.69 85 VAL A C 1
ATOM 657 O O . VAL A 1 85 ? 0.909 -0.055 -2.419 1.00 97.69 85 VAL A O 1
ATOM 660 N N . LEU A 1 86 ? -0.209 1.431 -1.149 1.00 96.94 86 LEU A N 1
ATOM 661 C CA . LEU A 1 86 ? 0.751 2.524 -1.281 1.00 96.94 86 LEU A CA 1
ATOM 662 C C . LEU A 1 86 ? 1.436 2.823 0.049 1.00 96.94 86 LEU A C 1
ATOM 664 O O . LEU A 1 86 ? 0.775 2.914 1.088 1.00 96.94 86 LEU A O 1
ATOM 668 N N . PHE A 1 87 ? 2.747 3.058 0.005 1.00 95.12 87 PHE A N 1
ATOM 669 C CA . PHE A 1 87 ? 3.552 3.418 1.169 1.00 95.12 87 PHE A CA 1
ATOM 670 C C . PHE A 1 87 ? 4.218 4.774 0.992 1.00 95.12 87 PHE A C 1
ATOM 672 O O . PHE A 1 87 ? 4.708 5.126 -0.082 1.00 95.12 87 PHE A O 1
ATOM 679 N N . GLY A 1 88 ? 4.277 5.524 2.085 1.00 90.31 88 GLY A N 1
ATOM 680 C CA . GLY A 1 88 ? 4.809 6.874 2.083 1.00 90.31 88 GLY A CA 1
ATOM 681 C C . GLY A 1 88 ? 5.405 7.293 3.414 1.00 90.31 88 GLY A C 1
ATOM 682 O O . GLY A 1 88 ? 5.391 6.557 4.406 1.00 90.31 88 GLY A O 1
ATOM 683 N N . SER A 1 89 ? 5.995 8.482 3.402 1.00 82.56 89 SER A N 1
ATOM 684 C CA . SER A 1 89 ? 6.544 9.130 4.587 1.00 82.56 89 SER A CA 1
ATOM 685 C C . SER A 1 89 ? 5.446 9.800 5.420 1.00 82.56 89 SER A C 1
ATOM 687 O O . SER A 1 89 ? 4.325 10.018 4.968 1.00 82.56 89 SER A O 1
ATOM 689 N N . SER A 1 90 ? 5.800 10.238 6.629 1.00 68.56 90 SER A N 1
ATOM 690 C CA . SER A 1 90 ? 4.937 11.074 7.477 1.00 68.56 90 SER A CA 1
ATOM 691 C C . SER A 1 90 ? 4.617 12.457 6.887 1.00 68.56 90 SER A C 1
ATOM 693 O O . SER A 1 90 ? 3.785 13.172 7.442 1.00 68.56 90 SER A O 1
ATOM 695 N N . SER A 1 91 ? 5.274 12.843 5.788 1.00 66.88 91 SER A N 1
ATOM 696 C CA . SER A 1 91 ? 5.011 14.068 5.026 1.00 66.88 91 SER A CA 1
ATOM 697 C C . SER A 1 91 ? 4.129 13.823 3.793 1.00 66.88 91 SER A C 1
ATOM 699 O O . SER A 1 91 ? 4.124 14.654 2.889 1.00 66.88 91 SER A O 1
ATOM 701 N N . ASN A 1 92 ? 3.435 12.680 3.732 1.00 65.38 92 ASN A N 1
ATOM 702 C CA . ASN A 1 92 ? 2.558 12.242 2.638 1.00 65.38 92 ASN A CA 1
ATOM 703 C C . ASN A 1 92 ? 3.247 12.074 1.268 1.00 65.38 92 ASN A C 1
ATOM 705 O O . ASN A 1 92 ? 2.572 12.067 0.242 1.00 65.38 92 ASN A O 1
ATOM 709 N N . SER A 1 93 ? 4.575 11.914 1.226 1.00 85.06 93 SER A N 1
ATOM 710 C CA . SER A 1 93 ? 5.272 11.561 -0.018 1.00 85.06 93 SER A CA 1
ATOM 711 C C . SER A 1 93 ? 5.208 10.050 -0.226 1.00 85.06 93 SER A C 1
ATOM 713 O O . SER A 1 93 ? 5.751 9.305 0.597 1.00 85.06 93 SER A O 1
ATOM 715 N N . ILE A 1 94 ? 4.542 9.591 -1.292 1.00 90.56 94 ILE A N 1
ATOM 716 C CA . ILE A 1 94 ? 4.472 8.166 -1.642 1.00 90.56 94 ILE A CA 1
ATOM 717 C C . ILE A 1 94 ? 5.785 7.741 -2.301 1.00 90.56 94 ILE A C 1
ATOM 719 O O . ILE A 1 94 ? 6.134 8.232 -3.375 1.00 90.56 94 ILE A O 1
ATOM 723 N N . TYR A 1 95 ? 6.493 6.800 -1.677 1.00 92.31 95 TYR A N 1
ATOM 724 C CA . TYR A 1 95 ? 7.778 6.297 -2.171 1.00 92.31 95 TYR A CA 1
ATOM 725 C C . TYR A 1 95 ? 7.705 4.860 -2.701 1.00 92.31 95 TYR A C 1
ATOM 727 O O . TYR A 1 95 ? 8.621 4.442 -3.402 1.00 92.31 95 TYR A O 1
ATOM 735 N N . HIS A 1 96 ? 6.651 4.097 -2.383 1.00 97.31 96 HIS A N 1
ATOM 736 C CA . HIS A 1 96 ? 6.538 2.698 -2.810 1.00 97.31 96 HIS A CA 1
ATOM 737 C C . HIS A 1 96 ? 5.095 2.276 -3.073 1.00 97.31 96 HIS A C 1
ATOM 739 O O . HIS A 1 96 ? 4.156 2.820 -2.490 1.00 97.31 96 HIS A O 1
ATOM 745 N N . VAL A 1 97 ? 4.934 1.283 -3.944 1.00 98.31 97 VAL A N 1
ATOM 746 C CA . VAL A 1 97 ? 3.649 0.680 -4.302 1.00 98.31 97 VAL A CA 1
ATOM 747 C C . VAL A 1 97 ? 3.826 -0.823 -4.503 1.00 98.31 97 VAL A C 1
ATOM 749 O O . VAL A 1 97 ? 4.880 -1.276 -4.950 1.00 98.31 97 VAL A O 1
ATOM 752 N N . GLY A 1 98 ? 2.797 -1.600 -4.186 1.00 98.44 98 GLY A N 1
ATOM 753 C CA . GLY A 1 98 ? 2.768 -3.031 -4.462 1.00 98.44 98 GLY A CA 1
ATOM 754 C C . GLY A 1 98 ? 1.369 -3.616 -4.336 1.00 98.44 98 GLY A C 1
ATOM 755 O O . GLY A 1 98 ? 0.382 -2.892 -4.231 1.00 98.44 98 GLY A O 1
ATOM 756 N N . ILE A 1 99 ? 1.292 -4.940 -4.344 1.00 98.56 99 ILE A N 1
ATOM 757 C CA . ILE A 1 99 ? 0.060 -5.718 -4.270 1.00 98.56 99 ILE A CA 1
ATOM 758 C C . ILE A 1 99 ? -0.094 -6.249 -2.845 1.00 98.56 99 ILE A C 1
ATOM 760 O O . ILE A 1 99 ? 0.802 -6.896 -2.300 1.00 98.56 99 ILE A O 1
ATOM 764 N N . PHE A 1 100 ? -1.236 -5.975 -2.233 1.00 97.38 100 PHE A N 1
ATOM 765 C CA . PHE A 1 100 ? -1.577 -6.391 -0.885 1.00 97.38 100 PHE A CA 1
ATOM 766 C C . PHE A 1 100 ? -1.739 -7.913 -0.798 1.00 97.38 100 PHE A C 1
ATOM 768 O O . PHE A 1 100 ? -2.582 -8.511 -1.471 1.00 97.38 100 PHE A O 1
ATOM 775 N N . MET A 1 101 ? -0.950 -8.528 0.087 1.00 89.81 101 MET A N 1
ATOM 776 C CA . MET A 1 101 ? -0.951 -9.972 0.351 1.00 89.81 101 MET A CA 1
ATOM 777 C C . MET A 1 101 ? -1.603 -10.347 1.691 1.00 89.81 101 MET A C 1
ATOM 779 O O . MET A 1 101 ? -1.745 -11.528 2.006 1.00 89.81 101 MET A O 1
ATOM 783 N N . GLY A 1 102 ? -1.994 -9.357 2.497 1.00 79.38 102 GLY A N 1
ATOM 784 C CA . GLY A 1 102 ? -2.587 -9.563 3.816 1.00 79.38 102 GLY A CA 1
ATOM 785 C C . GLY A 1 102 ? -1.872 -8.807 4.934 1.00 79.38 102 GLY A C 1
ATOM 786 O O . GLY A 1 102 ? -0.770 -8.282 4.776 1.00 79.38 102 GLY A O 1
ATOM 787 N N . TYR A 1 103 ? -2.498 -8.788 6.107 1.00 80.00 103 TYR A N 1
ATOM 788 C CA . TYR A 1 103 ? -1.890 -8.278 7.334 1.00 80.00 103 TYR A CA 1
ATOM 789 C C . TYR A 1 103 ? -1.197 -9.392 8.122 1.00 80.00 103 TYR A C 1
ATOM 791 O O . TYR A 1 103 ? -1.599 -10.557 8.075 1.00 80.00 103 TYR A O 1
ATOM 799 N N . SER A 1 104 ? -0.205 -9.029 8.937 1.00 70.69 104 SER A N 1
ATOM 800 C CA . SER A 1 104 ? 0.234 -9.901 10.029 1.00 70.69 104 SER A CA 1
ATOM 801 C C . SER A 1 104 ? -0.899 -10.123 11.039 1.00 70.69 104 SER A C 1
ATOM 803 O O . SER A 1 104 ? -1.844 -9.340 11.122 1.00 70.69 104 SER A O 1
ATOM 805 N N . LYS A 1 105 ? -0.802 -11.177 11.856 1.00 53.66 105 LYS A N 1
ATOM 806 C CA . LYS A 1 105 ? -1.835 -11.545 12.841 1.00 53.66 105 LYS A CA 1
ATOM 807 C C . LYS A 1 105 ? -2.195 -10.401 13.804 1.00 53.66 105 LYS A C 1
ATOM 809 O O . LYS A 1 105 ? -3.354 -10.257 14.189 1.00 53.66 105 LYS A O 1
ATOM 814 N N . GLU A 1 106 ? -1.209 -9.597 14.193 1.00 55.34 106 GLU A N 1
ATOM 815 C CA . GLU A 1 106 ? -1.355 -8.423 15.064 1.00 55.34 106 GLU A CA 1
ATOM 816 C C . GLU A 1 106 ? -1.591 -7.114 14.287 1.00 55.34 106 GLU A C 1
ATOM 818 O O . GLU A 1 106 ? -1.655 -6.044 14.890 1.00 55.34 106 GLU A O 1
ATOM 823 N N . CYS A 1 107 ? -1.704 -7.185 12.959 1.00 60.28 107 CYS A N 1
ATOM 824 C CA . CYS A 1 107 ? -1.878 -6.066 12.031 1.00 60.28 107 CYS A CA 1
ATOM 825 C C . CYS A 1 107 ? -0.761 -5.007 12.060 1.00 60.28 107 CYS A C 1
ATOM 827 O O . CYS A 1 107 ? -0.935 -3.913 11.539 1.00 60.28 107 CYS A O 1
ATOM 829 N N . HIS A 1 108 ? 0.398 -5.300 12.650 1.00 68.94 108 HIS A N 1
ATOM 830 C CA . HIS A 1 108 ? 1.531 -4.367 12.653 1.00 68.94 108 HIS A CA 1
ATOM 831 C C . HIS A 1 108 ? 2.227 -4.271 11.293 1.00 68.94 108 HIS A C 1
ATOM 833 O O . HIS A 1 108 ? 2.904 -3.279 11.025 1.00 68.94 108 HIS A O 1
ATOM 839 N N . PHE A 1 109 ? 2.065 -5.290 10.448 1.00 75.75 109 PHE A N 1
ATOM 840 C CA . PHE A 1 109 ? 2.701 -5.356 9.142 1.00 75.75 109 PHE A CA 1
ATOM 841 C C . PHE A 1 109 ? 1.698 -5.669 8.041 1.00 75.75 109 PHE A C 1
ATOM 843 O O . PHE A 1 109 ? 0.706 -6.365 8.271 1.00 75.75 109 PHE A O 1
ATOM 850 N N . VAL A 1 110 ? 2.015 -5.183 6.847 1.00 86.25 110 VAL A N 1
ATOM 851 C CA . VAL A 1 110 ? 1.379 -5.548 5.584 1.00 86.25 110 VAL A CA 1
ATOM 852 C C . VAL A 1 110 ? 2.367 -6.383 4.781 1.00 86.25 110 VAL A C 1
ATOM 854 O O . VAL A 1 110 ? 3.502 -5.954 4.559 1.00 86.25 110 VAL A O 1
ATOM 857 N N . PHE A 1 111 ? 1.948 -7.571 4.358 1.00 89.56 111 PHE A N 1
ATOM 858 C CA . PHE A 1 111 ? 2.669 -8.360 3.367 1.00 89.56 111 PHE A CA 1
ATOM 859 C C . PHE A 1 111 ? 2.357 -7.804 1.981 1.00 89.56 111 PHE A C 1
ATOM 861 O O . PHE A 1 111 ? 1.193 -7.573 1.656 1.00 89.56 111 PHE A O 1
ATOM 868 N N . THR A 1 112 ? 3.397 -7.569 1.188 1.00 97.62 112 THR A N 1
ATOM 869 C CA . THR A 1 112 ? 3.294 -6.886 -0.103 1.00 97.62 112 THR A CA 1
ATOM 870 C C . THR A 1 112 ? 4.103 -7.622 -1.153 1.00 97.62 112 THR A C 1
ATOM 872 O O . THR A 1 112 ? 5.320 -7.752 -1.015 1.00 97.62 112 THR A O 1
ATOM 875 N N . LEU A 1 113 ? 3.429 -8.071 -2.208 1.00 97.88 113 LEU A N 1
ATOM 876 C CA . LEU A 1 113 ? 4.060 -8.557 -3.427 1.00 97.88 113 LEU A CA 1
ATOM 877 C C . LEU A 1 113 ? 4.358 -7.360 -4.331 1.00 97.88 113 LEU A C 1
ATOM 879 O O . LEU A 1 113 ? 3.446 -6.629 -4.707 1.00 97.88 113 LEU A O 1
ATOM 883 N N . GLY A 1 114 ? 5.614 -7.145 -4.691 1.00 97.56 114 GLY A N 1
ATOM 884 C CA . GLY A 1 114 ? 5.983 -6.003 -5.520 1.00 97.56 114 GLY A CA 1
ATOM 885 C C . GLY A 1 114 ? 7.383 -6.128 -6.089 1.00 97.56 114 GLY A C 1
ATOM 886 O O . GLY A 1 114 ? 8.174 -6.950 -5.632 1.00 97.56 114 GLY A O 1
ATOM 887 N N . GLY A 1 115 ? 7.661 -5.297 -7.089 1.00 96.44 115 GLY A N 1
ATOM 888 C CA . GLY A 1 115 ? 8.991 -5.119 -7.656 1.00 96.44 115 GLY A CA 1
ATOM 889 C C . GLY A 1 115 ? 9.812 -4.110 -6.862 1.00 96.44 115 GLY A C 1
ATOM 890 O O . GLY A 1 115 ? 9.265 -3.300 -6.110 1.00 96.44 115 GLY A O 1
ATOM 891 N N . ASN A 1 116 ? 11.120 -4.147 -7.071 1.00 93.38 116 ASN A N 1
ATOM 892 C CA . ASN A 1 116 ? 12.102 -3.289 -6.426 1.00 93.38 116 ASN A CA 1
ATOM 893 C C . ASN A 1 116 ? 12.069 -3.323 -4.884 1.00 93.38 116 ASN A C 1
ATOM 895 O O . ASN A 1 116 ? 12.188 -2.299 -4.211 1.00 93.38 116 ASN A O 1
ATOM 899 N N . GLN A 1 117 ? 11.833 -4.502 -4.304 1.00 89.69 117 GLN A N 1
ATOM 900 C CA . GLN A 1 117 ? 11.849 -4.725 -2.858 1.00 89.69 117 GLN A CA 1
ATOM 901 C C . GLN A 1 117 ? 13.145 -5.441 -2.487 1.00 89.69 117 GLN A C 1
ATOM 903 O O . GLN A 1 117 ? 13.235 -6.660 -2.602 1.00 89.69 117 GLN A O 1
ATOM 908 N N . GLY A 1 118 ? 14.163 -4.677 -2.084 1.00 89.50 118 GLY A N 1
ATOM 909 C CA . GLY A 1 118 ? 15.524 -5.213 -1.967 1.00 89.50 118 GLY A CA 1
ATOM 910 C C . GLY A 1 118 ? 16.089 -5.599 -3.335 1.00 89.50 118 GLY A C 1
ATOM 911 O O . GLY A 1 118 ? 16.659 -6.681 -3.480 1.00 89.50 118 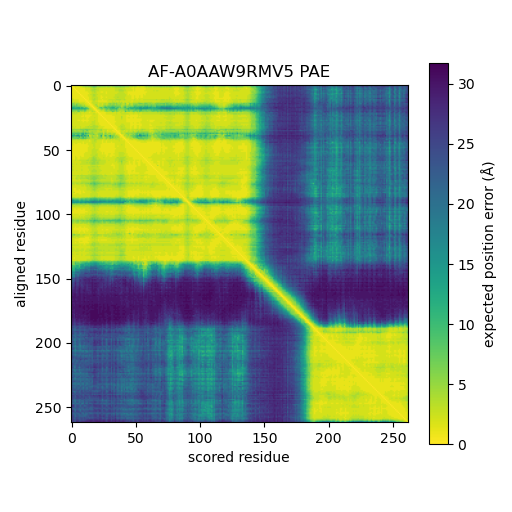GLY A O 1
ATOM 912 N N . ASP A 1 119 ? 15.850 -4.734 -4.324 1.00 92.00 119 ASP A N 1
ATOM 913 C CA . ASP A 1 119 ? 16.310 -4.857 -5.708 1.00 92.00 119 ASP A CA 1
ATOM 914 C C . ASP A 1 119 ? 15.748 -6.099 -6.423 1.00 92.00 119 ASP A C 1
ATOM 916 O O . ASP A 1 119 ? 16.338 -6.630 -7.361 1.00 92.00 119 ASP A O 1
ATOM 920 N N . GLN A 1 120 ? 14.594 -6.611 -5.969 1.00 95.00 120 GLN A N 1
ATOM 921 C CA . GLN A 1 120 ? 13.947 -7.793 -6.541 1.00 95.00 120 GLN A CA 1
ATOM 922 C C . GLN A 1 120 ? 12.415 -7.751 -6.500 1.00 95.00 120 GLN A C 1
ATOM 924 O O . GLN A 1 120 ? 11.803 -6.947 -5.796 1.00 95.00 120 GLN A O 1
ATOM 929 N N . VAL A 1 121 ? 11.787 -8.659 -7.249 1.00 97.25 121 VAL A N 1
ATOM 930 C CA . VAL A 1 121 ? 10.385 -9.033 -7.050 1.00 97.25 121 VAL A CA 1
ATOM 931 C C . VAL A 1 121 ? 10.310 -10.014 -5.884 1.00 97.25 121 VAL A C 1
ATOM 933 O O . VAL A 1 121 ? 10.939 -11.075 -5.910 1.00 97.25 121 VAL A O 1
ATOM 936 N N . ASP A 1 122 ? 9.545 -9.665 -4.853 1.00 95.88 122 ASP A N 1
ATOM 937 C CA . ASP A 1 122 ? 9.416 -10.469 -3.633 1.00 95.88 122 ASP A CA 1
ATOM 938 C C . ASP A 1 122 ? 8.101 -10.193 -2.892 1.00 95.88 122 ASP A C 1
ATOM 940 O O . ASP A 1 122 ? 7.395 -9.227 -3.192 1.00 95.88 122 ASP A O 1
ATOM 944 N N . ILE A 1 123 ? 7.796 -11.015 -1.884 1.00 94.38 123 ILE A N 1
ATOM 945 C CA . ILE A 1 123 ? 6.804 -10.712 -0.851 1.00 94.38 123 ILE A CA 1
ATOM 946 C C . ILE A 1 123 ? 7.524 -10.178 0.389 1.00 94.38 123 ILE A C 1
ATOM 948 O O . ILE A 1 123 ? 7.980 -10.929 1.251 1.00 94.38 123 ILE A O 1
ATOM 952 N N . SER A 1 124 ? 7.557 -8.856 0.525 1.00 93.31 124 SER A N 1
ATOM 953 C CA . SER A 1 124 ? 8.177 -8.178 1.662 1.00 93.31 124 SER A CA 1
ATOM 954 C C . SER A 1 124 ? 7.150 -7.687 2.681 1.00 93.31 124 SER A C 1
ATOM 956 O O . SER A 1 124 ? 5.964 -7.510 2.395 1.00 93.31 124 SER A O 1
ATOM 958 N N . LYS A 1 125 ? 7.618 -7.468 3.912 1.00 90.75 125 LYS A N 1
ATOM 959 C CA . LYS A 1 125 ? 6.816 -6.909 5.006 1.00 90.75 125 LYS A CA 1
ATOM 960 C C . LYS A 1 125 ? 7.086 -5.412 5.152 1.00 90.75 125 LYS A C 1
ATOM 962 O O . LYS A 1 125 ? 8.235 -5.002 5.290 1.00 90.75 125 LYS A O 1
ATOM 967 N N . PHE A 1 126 ? 6.025 -4.621 5.221 1.00 90.25 126 PHE A N 1
ATOM 968 C CA . PHE A 1 126 ? 6.082 -3.182 5.482 1.00 90.25 126 PHE A CA 1
ATOM 969 C C . PHE A 1 126 ? 5.332 -2.862 6.766 1.00 90.25 126 PHE A C 1
ATOM 971 O O . PHE A 1 126 ? 4.374 -3.557 7.116 1.00 90.25 126 PHE A O 1
ATOM 978 N N . ALA A 1 127 ? 5.756 -1.831 7.497 1.00 81.00 127 ALA A N 1
ATOM 979 C CA . ALA A 1 127 ? 5.027 -1.423 8.690 1.00 81.00 127 ALA A CA 1
ATOM 980 C C . ALA A 1 127 ? 3.664 -0.858 8.274 1.00 81.00 127 ALA A C 1
ATOM 982 O O . ALA A 1 127 ? 3.583 0.005 7.402 1.00 81.00 127 ALA A O 1
ATOM 983 N N . ALA A 1 128 ? 2.588 -1.300 8.927 1.00 79.69 128 ALA A N 1
ATOM 984 C CA . ALA A 1 128 ? 1.242 -0.821 8.616 1.00 79.69 128 ALA A CA 1
ATOM 985 C C . ALA A 1 128 ? 1.105 0.704 8.799 1.00 79.69 128 ALA A C 1
ATOM 987 O O . ALA A 1 128 ? 0.302 1.336 8.126 1.00 79.69 128 ALA A O 1
ATOM 988 N N . SER A 1 129 ? 1.941 1.312 9.648 1.00 78.69 129 SER A N 1
ATOM 989 C CA . SER A 1 129 ? 2.019 2.767 9.834 1.00 78.69 129 SER A CA 1
ATOM 990 C C . SER A 1 129 ? 2.578 3.535 8.632 1.00 78.69 129 SER A C 1
ATOM 992 O O . SER A 1 129 ? 2.512 4.758 8.622 1.00 78.69 129 SER A O 1
ATOM 994 N N . GLN A 1 130 ? 3.194 2.853 7.663 1.00 86.19 130 GLN A N 1
ATOM 995 C CA . GLN A 1 130 ? 3.712 3.470 6.437 1.00 86.19 130 GLN A CA 1
ATOM 996 C C . GLN A 1 130 ? 2.663 3.505 5.323 1.00 86.19 130 GLN A C 1
ATOM 998 O O . GLN A 1 130 ? 2.869 4.207 4.335 1.00 86.19 130 GLN A O 1
ATOM 1003 N N . VAL A 1 131 ? 1.562 2.761 5.471 1.00 88.88 131 VAL A N 1
ATOM 1004 C CA . VAL A 1 131 ? 0.481 2.706 4.486 1.00 88.88 131 VAL A CA 1
ATOM 1005 C C . VAL A 1 131 ? -0.191 4.068 4.380 1.00 88.88 131 VAL A C 1
ATOM 1007 O O . VAL A 1 131 ? -0.593 4.649 5.386 1.00 88.88 131 VAL A O 1
ATOM 1010 N N . GLN A 1 132 ? -0.337 4.547 3.151 1.00 89.44 132 GLN A N 1
ATOM 1011 C CA . GLN A 1 132 ? -0.996 5.818 2.838 1.00 89.44 132 GLN A CA 1
ATOM 1012 C C . GLN A 1 132 ? -2.352 5.621 2.164 1.00 89.44 132 GLN A C 1
ATOM 1014 O O . GLN A 1 132 ? -3.190 6.514 2.203 1.00 89.44 132 GLN A O 1
ATOM 1019 N N . GLY A 1 133 ? -2.588 4.447 1.581 1.00 88.12 133 GLY A N 1
ATOM 1020 C CA . GLY A 1 133 ? -3.869 4.105 0.986 1.00 88.12 133 GLY A CA 1
ATOM 1021 C C . GLY A 1 133 ? -3.851 2.733 0.334 1.00 88.12 133 GLY A C 1
ATOM 1022 O O . GLY A 1 133 ? -2.789 2.135 0.133 1.00 88.12 133 GLY A O 1
ATOM 1023 N N . PHE A 1 134 ? -5.046 2.263 -0.008 1.00 94.00 134 PHE A N 1
ATOM 1024 C CA . PHE A 1 134 ? -5.258 1.071 -0.814 1.00 94.00 134 PHE A CA 1
ATOM 1025 C C . PHE A 1 134 ? -6.142 1.403 -2.012 1.00 94.00 134 PHE A C 1
ATOM 1027 O O . PHE A 1 134 ? -7.005 2.280 -1.908 1.00 94.00 134 PHE A O 1
ATOM 1034 N N . ARG A 1 135 ? -5.943 0.700 -3.131 1.00 96.50 135 ARG A N 1
ATOM 1035 C CA . ARG A 1 135 ? -6.769 0.838 -4.337 1.00 96.50 135 ARG A CA 1
ATOM 1036 C C . ARG A 1 135 ? -7.281 -0.501 -4.812 1.00 96.50 135 ARG A C 1
ATOM 1038 O O . ARG A 1 135 ? -6.494 -1.430 -4.983 1.00 96.50 135 ARG A O 1
ATOM 1045 N N . ARG A 1 136 ? -8.570 -0.557 -5.116 1.00 94.81 136 ARG A N 1
ATOM 1046 C CA . ARG A 1 136 ? -9.156 -1.645 -5.885 1.00 94.81 136 ARG A CA 1
ATOM 1047 C C . ARG A 1 136 ? -9.165 -1.255 -7.349 1.00 94.81 136 ARG A C 1
ATOM 1049 O O . ARG A 1 136 ? -9.796 -0.274 -7.738 1.00 94.81 136 ARG A O 1
ATOM 1056 N N . LEU A 1 137 ? -8.428 -2.005 -8.155 1.00 93.44 137 LEU A N 1
ATOM 1057 C CA . LEU A 1 137 ? -8.441 -1.804 -9.596 1.00 93.44 137 LEU A CA 1
ATOM 1058 C C . LEU A 1 137 ? -9.694 -2.448 -10.175 1.00 93.44 137 LEU A C 1
ATOM 1060 O O . LEU A 1 137 ? -10.071 -3.551 -9.782 1.00 93.44 137 LEU A O 1
ATOM 1064 N N . ILE A 1 138 ? -10.301 -1.755 -11.124 1.00 86.12 138 ILE A N 1
ATOM 1065 C CA . ILE A 1 138 ? -11.364 -2.296 -11.963 1.00 86.12 138 ILE A CA 1
ATOM 1066 C C . ILE A 1 138 ? -10.775 -2.695 -13.318 1.00 86.12 138 ILE A C 1
ATOM 1068 O O . ILE A 1 138 ? -9.667 -2.269 -13.678 1.00 86.12 138 ILE A O 1
ATOM 1072 N N . ASP A 1 139 ? -11.505 -3.526 -14.054 1.00 84.44 139 ASP A N 1
ATOM 1073 C CA . ASP A 1 139 ? -11.140 -3.889 -15.421 1.00 84.44 139 ASP A CA 1
ATOM 1074 C C . ASP A 1 139 ? -11.002 -2.628 -16.279 1.00 84.44 139 ASP A C 1
ATOM 1076 O O . ASP A 1 139 ? -11.742 -1.655 -16.107 1.00 84.44 139 ASP A O 1
ATOM 1080 N N . ASP A 1 140 ? -10.025 -2.617 -17.184 1.00 72.56 140 ASP A N 1
ATOM 1081 C CA . ASP A 1 140 ? -9.880 -1.515 -18.127 1.00 72.56 140 ASP A CA 1
ATOM 1082 C C . ASP A 1 140 ? -11.049 -1.570 -19.129 1.00 72.56 140 ASP A C 1
ATOM 1084 O O . ASP A 1 140 ? -11.085 -2.478 -19.968 1.00 72.56 140 ASP A O 1
ATOM 1088 N N . PRO A 1 141 ? -12.006 -0.619 -19.088 1.00 63.25 141 PRO A N 1
ATOM 1089 C CA . PRO A 1 141 ? -13.180 -0.675 -19.951 1.00 63.25 141 PRO A CA 1
ATOM 1090 C C . PRO A 1 141 ? -12.801 -0.624 -21.434 1.00 63.25 141 PRO A C 1
ATOM 1092 O O . PRO A 1 141 ? -13.501 -1.213 -22.253 1.00 63.25 141 PRO A O 1
ATOM 1095 N N . SER A 1 142 ? -11.662 -0.014 -21.797 1.00 62.03 142 SER A N 1
ATOM 1096 C CA . SER A 1 142 ? -11.182 -0.012 -23.186 1.00 62.03 142 SER A CA 1
ATOM 1097 C C . SER A 1 142 ? -10.850 -1.417 -23.703 1.00 62.03 142 SER A C 1
ATOM 1099 O O . SER A 1 142 ? -11.012 -1.690 -24.890 1.00 62.03 142 SER A O 1
ATOM 1101 N N . LYS A 1 143 ? -10.477 -2.339 -22.808 1.00 58.66 143 LYS A N 1
ATOM 1102 C CA . LYS A 1 143 ? -10.227 -3.748 -23.134 1.00 58.66 143 LYS A CA 1
ATOM 1103 C C . LYS A 1 143 ? -11.491 -4.599 -23.109 1.00 58.66 143 LYS A C 1
ATOM 1105 O O . LYS A 1 143 ? -11.542 -5.605 -23.809 1.00 58.66 143 LYS A O 1
ATOM 1110 N N . ILE A 1 144 ? -12.512 -4.194 -22.352 1.00 58.09 144 ILE A N 1
ATOM 1111 C CA . ILE A 1 144 ? -13.836 -4.833 -22.390 1.00 58.09 144 ILE A CA 1
ATOM 1112 C C . ILE A 1 144 ? -14.472 -4.609 -23.769 1.00 58.09 144 ILE A C 1
ATOM 1114 O O . ILE A 1 144 ? -14.900 -5.569 -24.406 1.00 58.09 144 ILE A O 1
ATOM 1118 N N . PHE A 1 145 ? -14.428 -3.375 -24.287 1.00 52.78 145 PHE A N 1
ATOM 1119 C CA . PHE A 1 145 ? -14.962 -3.058 -25.616 1.00 52.78 145 PHE A CA 1
ATOM 1120 C C . PHE A 1 145 ? -14.195 -3.736 -26.764 1.00 52.78 145 PHE A C 1
ATOM 1122 O O . PHE A 1 145 ? -14.819 -4.135 -27.743 1.00 52.78 145 PHE A O 1
ATOM 1129 N N . GLU A 1 146 ? -12.872 -3.923 -26.669 1.00 52.47 146 GLU A N 1
ATOM 1130 C CA . GLU A 1 146 ? -12.126 -4.703 -27.675 1.00 52.47 146 GLU A CA 1
ATOM 1131 C C . GLU A 1 146 ? -12.573 -6.172 -27.728 1.00 52.47 146 GLU A C 1
ATOM 1133 O O . GLU A 1 146 ? -12.668 -6.737 -28.817 1.00 52.47 146 GLU A O 1
ATOM 1138 N N . VAL A 1 147 ? -12.878 -6.790 -26.581 1.00 53.41 147 VAL A N 1
ATOM 1139 C CA . VAL A 1 147 ? -13.371 -8.178 -26.517 1.00 53.41 147 VAL A CA 1
ATOM 1140 C C . VAL A 1 147 ? -14.812 -8.284 -27.022 1.00 53.41 147 VAL A C 1
ATOM 1142 O O . VAL A 1 147 ? -15.139 -9.243 -27.718 1.00 53.41 147 VAL A O 1
ATOM 1145 N N . GLU A 1 148 ? -15.666 -7.300 -26.735 1.00 54.00 148 GLU A N 1
ATOM 1146 C CA . GLU A 1 148 ? -17.029 -7.251 -27.287 1.00 54.00 148 GLU A CA 1
ATOM 1147 C C . GLU A 1 148 ? -17.040 -7.015 -28.806 1.00 54.00 148 GLU A C 1
ATOM 1149 O O . GLU A 1 148 ? -17.874 -7.581 -29.511 1.00 54.00 148 GLU A O 1
ATOM 1154 N N . MET A 1 149 ? -16.092 -6.229 -29.329 1.00 48.75 149 MET A N 1
ATOM 1155 C CA . MET A 1 149 ? -15.957 -5.953 -30.766 1.00 48.75 149 MET A CA 1
ATOM 1156 C C . MET A 1 149 ? -15.210 -7.057 -31.535 1.00 48.75 149 MET A C 1
ATOM 1158 O O . MET A 1 149 ? -15.370 -7.162 -32.749 1.00 48.75 149 MET A O 1
ATOM 1162 N N . ASN A 1 150 ? -14.426 -7.896 -30.850 1.00 46.06 150 ASN A N 1
ATOM 1163 C CA . ASN A 1 150 ? -13.803 -9.107 -31.392 1.00 46.06 150 ASN A CA 1
ATOM 1164 C C . ASN A 1 150 ? -14.190 -10.325 -30.538 1.00 46.06 150 ASN A C 1
ATOM 1166 O O . ASN A 1 150 ? -13.355 -10.850 -29.790 1.00 46.06 150 ASN A O 1
ATOM 1170 N N . PRO A 1 151 ? -15.440 -10.810 -30.643 1.00 47.47 151 PRO A N 1
ATOM 1171 C CA . PRO A 1 151 ? -15.832 -12.016 -29.938 1.00 47.47 151 PRO A CA 1
ATOM 1172 C C . PRO A 1 151 ? -14.944 -13.190 -30.386 1.00 47.47 151 PRO A C 1
ATOM 1174 O O . PRO A 1 151 ? -14.631 -13.311 -31.579 1.00 47.47 151 PRO A O 1
ATOM 1177 N N . PRO A 1 152 ? -14.537 -14.088 -29.468 1.00 48.25 152 PRO A N 1
ATOM 1178 C CA . PRO A 1 152 ? -13.870 -15.323 -29.855 1.00 48.25 152 PRO A CA 1
ATOM 1179 C C . PRO A 1 152 ? -14.755 -16.055 -30.863 1.00 48.25 152 PRO A C 1
ATOM 1181 O O . PRO A 1 152 ? -15.972 -16.117 -30.693 1.00 48.25 152 PRO A O 1
ATOM 1184 N N . SER A 1 153 ? -14.152 -16.594 -31.924 1.00 43.06 153 SER A N 1
ATOM 1185 C CA . SER A 1 153 ? -14.863 -17.372 -32.937 1.00 43.06 153 SER A CA 1
ATOM 1186 C C . SER A 1 153 ? -15.525 -18.580 -32.276 1.00 43.06 153 SER A C 1
ATOM 1188 O O . SER A 1 153 ? -14.896 -19.618 -32.075 1.00 43.06 153 SER A O 1
ATOM 1190 N N . VAL A 1 154 ? -16.790 -18.424 -31.890 1.00 48.88 154 VAL A N 1
ATOM 1191 C CA . VAL A 1 154 ? -17.612 -19.508 -31.368 1.00 48.88 154 VAL A CA 1
ATOM 1192 C C . VAL A 1 154 ? -17.724 -20.546 -32.488 1.00 48.88 154 VAL A C 1
ATOM 1194 O O . VAL A 1 154 ? -18.130 -20.183 -33.597 1.00 48.88 154 VAL A O 1
ATOM 1197 N N . PRO A 1 155 ? -17.355 -21.820 -32.264 1.00 43.38 155 PRO A N 1
ATOM 1198 C CA . PRO A 1 155 ? -17.599 -22.859 -33.254 1.00 43.38 155 PRO A CA 1
ATOM 1199 C C . PRO A 1 155 ? -19.107 -22.926 -33.521 1.00 43.38 155 PRO A C 1
ATOM 1201 O O . PRO A 1 155 ? -19.895 -23.104 -32.593 1.00 43.38 155 PRO A O 1
ATOM 1204 N N . GLN A 1 156 ? -19.499 -22.726 -34.785 1.00 36.59 156 GLN A N 1
ATOM 1205 C CA . GLN A 1 156 ? -20.901 -22.696 -35.207 1.00 36.59 156 GLN A CA 1
ATOM 1206 C C . GLN A 1 156 ? -21.653 -23.942 -34.708 1.00 36.59 156 GLN A C 1
ATOM 1208 O O . GLN A 1 156 ? -21.264 -25.062 -35.058 1.00 36.59 156 GLN A O 1
ATOM 1213 N N . PRO A 1 157 ? -22.759 -23.791 -33.960 1.00 42.41 157 PRO A N 1
ATOM 1214 C CA . PRO A 1 157 ? -23.709 -24.876 -33.804 1.00 42.41 157 PRO A CA 1
ATOM 1215 C C . PRO A 1 157 ? -24.442 -25.090 -35.137 1.00 42.41 157 PRO A C 1
ATOM 1217 O O . PRO A 1 157 ? -24.886 -24.147 -35.793 1.00 42.41 157 PRO A O 1
ATOM 1220 N N . THR A 1 158 ? -24.527 -26.352 -35.553 1.00 36.41 158 THR A N 1
ATOM 1221 C CA . THR A 1 158 ? -25.318 -26.796 -36.714 1.00 36.41 158 THR A CA 1
ATOM 1222 C C . THR A 1 158 ? -26.796 -26.397 -36.578 1.00 36.41 158 THR A C 1
ATOM 1224 O O . THR A 1 158 ? -27.316 -26.374 -35.461 1.00 36.41 158 THR A O 1
ATOM 1227 N N . PRO A 1 159 ? -27.496 -26.077 -37.685 1.00 40.94 159 PRO A N 1
ATOM 1228 C CA . PRO A 1 159 ? -28.856 -25.562 -37.613 1.00 40.94 159 PRO A CA 1
ATOM 1229 C C . PRO A 1 159 ? -29.871 -26.687 -37.376 1.00 40.94 159 PRO A C 1
ATOM 1231 O O . PRO A 1 159 ? -29.789 -27.772 -37.954 1.00 40.94 159 PRO A O 1
ATOM 1234 N N . SER A 1 160 ? -30.879 -26.402 -36.558 1.00 35.31 160 SER A N 1
ATOM 1235 C CA . SER A 1 160 ? -32.168 -27.100 -36.527 1.00 35.31 160 SER A CA 1
ATOM 1236 C C . SER A 1 160 ? -33.266 -26.098 -36.136 1.00 35.31 160 SER A C 1
ATOM 1238 O O .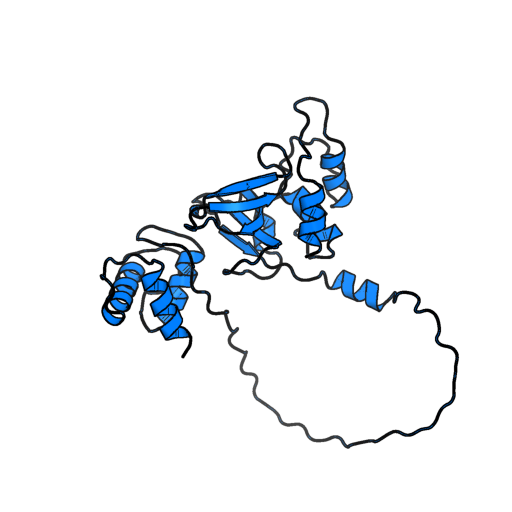 SER A 1 160 ? -32.947 -25.060 -35.558 1.00 35.31 160 SER A O 1
ATOM 1240 N N . PRO A 1 161 ? -34.518 -26.334 -36.560 1.00 43.84 161 PRO A N 1
ATOM 1241 C CA . PRO A 1 161 ? -35.324 -25.301 -37.204 1.00 43.84 161 PRO A CA 1
ATOM 1242 C C . PRO A 1 161 ? -36.209 -24.479 -36.260 1.00 43.84 161 PRO A C 1
ATOM 1244 O O . PRO A 1 161 ? -36.581 -24.906 -35.171 1.00 43.84 161 PRO A O 1
ATOM 1247 N N . GLU A 1 162 ? -36.541 -23.299 -36.778 1.00 49.28 162 GLU A N 1
ATOM 1248 C CA . GLU A 1 162 ? -37.445 -22.256 -36.292 1.00 49.28 162 GLU A CA 1
ATOM 1249 C C . GLU A 1 162 ? -38.823 -22.756 -35.830 1.00 49.28 162 GLU A C 1
ATOM 1251 O O . GLU A 1 162 ? -39.430 -23.572 -36.518 1.00 49.28 162 GLU A O 1
ATOM 1256 N N . THR A 1 163 ? -39.370 -22.124 -34.778 1.00 38.12 163 THR A N 1
ATOM 1257 C CA . THR A 1 163 ? -40.754 -21.599 -34.760 1.00 38.12 163 THR A CA 1
ATOM 1258 C C . THR A 1 163 ? -40.942 -20.479 -33.713 1.00 38.12 163 THR A C 1
ATOM 1260 O O . THR A 1 163 ? -40.647 -20.672 -32.538 1.00 38.12 163 THR A O 1
ATOM 1263 N N . ASN A 1 164 ? -41.462 -19.354 -34.221 1.00 34.81 164 ASN A N 1
ATOM 1264 C CA . ASN A 1 164 ? -42.010 -18.081 -33.684 1.00 34.81 164 ASN A CA 1
ATOM 1265 C C . ASN A 1 164 ? -42.995 -18.173 -32.472 1.00 34.81 164 ASN A C 1
ATOM 1267 O O . ASN A 1 164 ? -43.376 -19.297 -32.144 1.00 34.81 164 ASN A O 1
ATOM 1271 N N . PRO A 1 165 ? -43.596 -17.067 -31.938 1.00 52.09 165 PRO A N 1
ATOM 1272 C CA . PRO A 1 165 ? -43.350 -15.620 -32.132 1.00 52.09 165 PRO A CA 1
ATOM 1273 C C . PRO A 1 165 ? -43.224 -14.757 -30.851 1.00 52.09 165 PRO A C 1
ATOM 1275 O O . PRO A 1 165 ? -43.558 -15.169 -29.746 1.00 52.09 165 PRO A O 1
ATOM 1278 N N . GLU A 1 166 ? -42.790 -13.514 -31.090 1.00 47.72 166 GLU A N 1
ATOM 1279 C CA . GLU A 1 166 ? -42.901 -12.289 -30.280 1.00 47.72 166 GLU A CA 1
ATOM 1280 C C . GLU A 1 166 ? -44.138 -12.177 -29.369 1.00 47.72 166 GLU A C 1
ATOM 1282 O O . GLU A 1 166 ? -45.277 -12.255 -29.830 1.00 47.72 166 GLU A O 1
ATOM 1287 N N . GLU A 1 167 ? -43.902 -11.821 -28.101 1.00 40.66 167 GLU A N 1
ATOM 1288 C CA . GLU A 1 167 ? -44.894 -11.162 -27.249 1.00 40.66 167 GLU A CA 1
ATOM 1289 C C . GLU A 1 167 ? -44.478 -9.709 -26.991 1.00 40.66 167 GLU A C 1
ATOM 1291 O O . GLU A 1 167 ? -43.496 -9.409 -26.313 1.00 40.66 167 GLU A O 1
ATOM 1296 N N . THR A 1 168 ? -45.265 -8.801 -27.562 1.00 38.47 168 THR A N 1
ATOM 1297 C CA . THR A 1 168 ? -45.280 -7.366 -27.284 1.00 38.47 168 THR A CA 1
ATOM 1298 C C . THR A 1 168 ? -46.008 -7.084 -25.972 1.00 38.47 168 THR A C 1
ATOM 1300 O O . THR A 1 168 ? -47.149 -7.520 -25.811 1.00 38.47 168 THR A O 1
ATOM 1303 N N . PHE A 1 169 ? -45.430 -6.256 -25.101 1.00 36.28 169 PHE A N 1
ATOM 1304 C CA . PHE A 1 169 ? -46.167 -5.574 -24.033 1.00 36.28 169 PHE A CA 1
ATOM 1305 C C . PHE A 1 169 ? -45.853 -4.066 -24.028 1.00 36.28 169 PHE A C 1
ATOM 1307 O O . PHE A 1 169 ? -44.768 -3.669 -24.450 1.00 36.28 169 PHE A O 1
ATOM 1314 N N . PRO A 1 170 ? -46.836 -3.227 -23.651 1.00 40.25 170 PRO A N 1
ATOM 1315 C CA . PRO A 1 170 ? -46.980 -1.857 -24.139 1.00 40.25 170 PRO A CA 1
ATOM 1316 C C . PRO A 1 170 ? -46.182 -0.821 -23.339 1.00 40.25 170 PRO A C 1
ATOM 1318 O O . PRO A 1 170 ? -45.942 -0.978 -22.144 1.00 40.25 170 PRO A O 1
ATOM 1321 N N . GLU A 1 171 ? -45.845 0.280 -24.011 1.00 43.69 171 GLU A N 1
ATOM 1322 C CA . GLU A 1 171 ? -45.295 1.493 -23.409 1.00 43.69 171 GLU A CA 1
ATOM 1323 C C . GLU A 1 171 ? -46.358 2.356 -22.702 1.00 43.69 171 GLU A C 1
ATOM 1325 O O . GLU A 1 171 ? -47.527 2.384 -23.097 1.00 43.69 171 GLU A O 1
ATOM 1330 N N . THR A 1 172 ? -45.839 3.170 -21.769 1.00 31.62 172 THR A N 1
ATOM 1331 C CA . THR A 1 172 ? -46.292 4.471 -21.214 1.00 31.62 172 THR A CA 1
ATOM 1332 C C . THR A 1 172 ? -46.822 4.474 -19.769 1.00 31.62 172 THR A C 1
ATOM 1334 O O . THR A 1 172 ? -47.402 3.476 -19.344 1.00 31.62 172 THR A O 1
ATOM 1337 N N . PRO A 1 173 ? -46.702 5.598 -19.013 1.00 45.81 173 PRO A N 1
ATOM 1338 C CA . PRO A 1 173 ? -46.104 6.906 -19.351 1.00 45.81 173 PRO A CA 1
ATOM 1339 C C . PRO A 1 173 ? -45.033 7.427 -18.361 1.00 45.81 173 PRO A C 1
ATOM 1341 O O . PRO A 1 173 ? -44.884 6.948 -17.243 1.00 45.81 173 PRO A O 1
ATOM 1344 N N . GLU A 1 174 ? -44.324 8.467 -18.809 1.00 51.16 174 GLU A N 1
ATOM 1345 C CA . GLU A 1 174 ? -43.395 9.320 -18.058 1.00 51.16 174 GLU A CA 1
ATOM 1346 C C . GLU A 1 174 ? -43.912 9.746 -16.669 1.00 51.16 174 GLU A C 1
ATOM 1348 O O . GLU A 1 174 ? -44.917 10.453 -16.563 1.00 51.16 174 GLU A O 1
ATOM 1353 N N . GLU A 1 175 ? -43.142 9.450 -15.618 1.00 38.62 175 GLU A N 1
ATOM 1354 C CA . GLU A 1 175 ? -43.195 10.186 -14.353 1.00 38.62 175 GLU A CA 1
ATOM 1355 C C . GLU A 1 175 ? -41.886 10.952 -14.135 1.00 38.62 175 GLU A C 1
ATOM 1357 O O . GLU A 1 175 ? -40.784 10.405 -14.114 1.00 38.62 175 GLU A O 1
ATOM 1362 N N . LYS A 1 176 ? -42.032 12.271 -13.991 1.00 44.50 176 LYS A N 1
ATOM 1363 C CA . LYS A 1 176 ? -40.985 13.185 -13.542 1.00 44.50 176 LYS A CA 1
ATOM 1364 C C . LYS A 1 176 ? -40.662 12.889 -12.080 1.00 44.50 176 LYS A C 1
ATOM 1366 O O . LYS A 1 176 ? -41.367 13.380 -11.200 1.00 44.50 176 LYS A O 1
ATOM 1371 N N . GLU A 1 177 ? -39.569 12.184 -11.818 1.00 35.31 177 GLU A N 1
ATOM 1372 C CA . GLU A 1 177 ? -38.986 12.120 -10.479 1.00 35.31 177 GLU A CA 1
ATOM 1373 C C . GLU A 1 177 ? -37.802 13.080 -10.333 1.00 35.31 177 GLU A C 1
ATOM 1375 O O . GLU A 1 177 ? -36.909 13.188 -11.173 1.00 35.31 177 GLU A O 1
ATOM 1380 N N . PHE A 1 178 ? -37.858 13.841 -9.244 1.00 30.02 178 PHE A N 1
ATOM 1381 C CA . PHE A 1 178 ? -36.882 14.830 -8.823 1.00 30.02 178 PHE A CA 1
ATOM 1382 C C . PHE A 1 178 ? -35.474 14.229 -8.728 1.00 30.02 178 PHE A C 1
ATOM 1384 O O . PHE A 1 178 ? -35.241 13.295 -7.965 1.00 30.02 178 PHE A O 1
ATOM 1391 N N . HIS A 1 179 ? -34.506 14.857 -9.398 1.00 31.80 179 HIS A N 1
ATOM 1392 C CA . HIS A 1 179 ? -33.092 14.681 -9.084 1.00 31.80 179 HIS A CA 1
ATOM 1393 C C . HIS A 1 179 ? -32.824 15.099 -7.631 1.00 31.80 179 HIS A C 1
ATOM 1395 O O . HIS A 1 179 ? -32.655 16.281 -7.330 1.00 31.80 179 HIS A O 1
ATOM 1401 N N . GLN A 1 180 ? -32.735 14.124 -6.731 1.00 35.44 180 GLN A N 1
ATOM 1402 C CA . GLN A 1 180 ? -31.818 14.224 -5.604 1.00 35.44 180 GLN A CA 1
ATOM 1403 C C . GLN A 1 180 ? -30.473 13.680 -6.096 1.00 35.44 180 GLN A C 1
ATOM 1405 O O . GLN A 1 180 ? -30.443 12.559 -6.609 1.00 35.44 180 GLN A O 1
ATOM 1410 N N . PRO A 1 181 ? -29.357 14.425 -5.999 1.00 37.06 181 PRO A N 1
ATOM 1411 C CA . PRO A 1 181 ? -28.061 13.797 -6.165 1.00 37.06 181 PRO A CA 1
ATOM 1412 C C . PRO A 1 181 ? -27.939 12.770 -5.040 1.00 37.06 181 PRO A C 1
ATOM 1414 O O . PRO A 1 181 ? -28.017 13.121 -3.861 1.00 37.06 181 PRO A O 1
ATOM 1417 N N . ALA A 1 182 ? -27.832 11.498 -5.420 1.00 36.81 182 ALA A N 1
ATOM 1418 C CA . ALA A 1 182 ? -27.533 10.418 -4.503 1.00 36.81 182 ALA A CA 1
ATOM 1419 C C . ALA A 1 182 ? -26.281 10.818 -3.714 1.00 36.81 182 ALA A C 1
ATOM 1421 O O . ALA A 1 182 ? -25.198 10.953 -4.281 1.00 36.81 182 ALA A O 1
ATOM 1422 N N . LEU A 1 183 ? -26.458 11.079 -2.417 1.00 31.66 183 LEU A N 1
ATOM 1423 C CA . LEU A 1 183 ? -25.367 11.135 -1.458 1.00 31.66 183 LEU A CA 1
ATOM 1424 C C . LEU A 1 183 ? -24.626 9.809 -1.593 1.00 31.66 183 LEU A C 1
ATOM 1426 O O . LEU A 1 183 ? -25.154 8.765 -1.212 1.00 31.66 183 LEU A O 1
ATOM 1430 N N . GLU A 1 184 ? -23.453 9.877 -2.218 1.00 35.50 184 GLU A N 1
ATOM 1431 C CA . GLU A 1 184 ? -22.528 8.770 -2.403 1.00 35.50 184 GLU A CA 1
ATOM 1432 C C . GLU A 1 184 ? -22.454 7.975 -1.101 1.00 35.50 184 GLU A C 1
ATOM 1434 O O . GLU A 1 184 ? -22.037 8.482 -0.056 1.00 35.50 184 GLU A O 1
ATOM 1439 N N . THR A 1 185 ? -22.909 6.727 -1.150 1.00 34.19 185 THR A N 1
ATOM 1440 C CA . THR A 1 185 ? -22.739 5.760 -0.074 1.00 34.19 185 THR A CA 1
ATOM 1441 C C . THR A 1 185 ? -21.249 5.487 0.076 1.00 34.19 185 THR A C 1
ATOM 1443 O O . THR A 1 185 ? -20.736 4.506 -0.458 1.00 34.19 185 THR A O 1
ATOM 1446 N N . LYS A 1 186 ? -20.532 6.365 0.788 1.00 40.84 186 LYS A N 1
ATOM 1447 C CA . LYS A 1 186 ? -19.186 6.081 1.280 1.00 40.84 186 LYS A CA 1
ATOM 1448 C C . LYS A 1 186 ? -19.328 4.829 2.139 1.00 40.84 186 LYS A C 1
ATOM 1450 O O . LYS A 1 186 ? -19.944 4.877 3.205 1.00 40.84 186 LYS A O 1
ATOM 1455 N N . ILE A 1 187 ? -18.858 3.695 1.618 1.00 50.34 187 ILE A N 1
ATOM 1456 C CA . ILE A 1 187 ? -18.928 2.400 2.296 1.00 50.34 187 ILE A CA 1
ATOM 1457 C C . ILE A 1 187 ? -18.328 2.595 3.688 1.00 50.34 187 ILE A C 1
ATOM 1459 O O . ILE A 1 187 ? -17.220 3.110 3.835 1.00 50.34 187 ILE A O 1
ATOM 1463 N N . LEU A 1 188 ? -19.089 2.245 4.720 1.00 58.75 188 LEU A N 1
ATOM 1464 C CA . LEU A 1 188 ? -18.685 2.438 6.103 1.00 58.75 188 LEU A CA 1
ATOM 1465 C C . LEU A 1 188 ? -17.528 1.496 6.437 1.00 58.75 188 LEU A C 1
ATOM 1467 O O . LEU A 1 188 ? -17.732 0.309 6.699 1.00 58.75 188 LEU A O 1
ATOM 1471 N N . VAL A 1 189 ? -16.301 2.015 6.404 1.00 61.97 189 VAL A N 1
ATOM 1472 C CA . VAL A 1 189 ?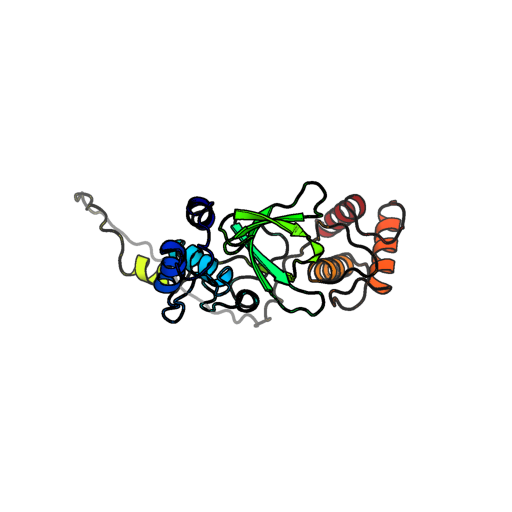 -15.109 1.221 6.694 1.00 61.97 189 VAL A CA 1
ATOM 1473 C C . VAL A 1 189 ? -14.690 1.384 8.146 1.00 61.97 189 VAL A C 1
ATOM 1475 O O . VAL A 1 189 ? -14.359 2.471 8.604 1.00 61.97 189 VAL A O 1
ATOM 1478 N N . ILE A 1 190 ? -14.666 0.259 8.863 1.00 80.00 190 ILE A N 1
ATOM 1479 C CA . ILE A 1 190 ? -14.247 0.196 10.260 1.00 80.00 190 ILE A CA 1
ATOM 1480 C C . ILE A 1 190 ? -12.807 -0.338 10.319 1.00 80.00 190 ILE A C 1
ATOM 1482 O O . ILE A 1 190 ? -12.567 -1.503 9.982 1.00 80.00 190 ILE A O 1
ATOM 1486 N N . PRO A 1 191 ? -11.831 0.467 10.777 1.00 75.62 191 PRO A N 1
ATOM 1487 C CA . PRO A 1 191 ? -10.427 0.077 10.786 1.00 75.62 191 PRO A CA 1
ATOM 1488 C C . PRO A 1 191 ? -10.170 -1.176 11.609 1.00 75.62 191 PRO A C 1
ATOM 1490 O O . PRO A 1 191 ? -10.723 -1.367 12.695 1.00 75.62 191 PRO A O 1
ATOM 1493 N N . THR A 1 192 ? -9.268 -2.020 11.118 1.00 76.62 192 THR A N 1
ATOM 1494 C CA . THR A 1 192 ? -8.879 -3.265 11.793 1.00 76.62 192 THR A CA 1
ATOM 1495 C C . THR A 1 192 ? -7.689 -3.081 12.738 1.00 76.62 192 THR A C 1
ATOM 1497 O O . THR A 1 192 ? -7.516 -3.858 13.682 1.00 76.62 192 THR A O 1
ATOM 1500 N N . LEU A 1 193 ? -6.899 -2.035 12.485 1.00 73.06 193 LEU A N 1
ATOM 1501 C CA . LEU A 1 193 ? -5.683 -1.663 13.196 1.00 73.06 193 LEU A CA 1
ATOM 1502 C C . LEU A 1 193 ? -5.986 -1.193 14.620 1.00 73.06 193 LEU A C 1
ATOM 1504 O O . LEU A 1 193 ? -7.027 -0.598 14.903 1.00 73.06 193 LEU A O 1
ATOM 1508 N N . LYS A 1 194 ? -5.036 -1.423 15.529 1.00 85.69 194 LYS A N 1
ATOM 1509 C CA . LYS A 1 194 ? -5.048 -0.760 16.834 1.00 85.69 194 LYS A CA 1
ATOM 1510 C C . LYS A 1 194 ? -4.595 0.685 16.632 1.00 85.69 194 LYS A C 1
ATOM 1512 O O . LYS A 1 194 ? -3.451 0.895 16.246 1.00 85.69 194 LYS A O 1
ATOM 1517 N N . LEU A 1 195 ? -5.466 1.640 16.943 1.00 86.19 195 LEU A N 1
ATOM 1518 C CA . LEU A 1 195 ? -5.197 3.069 16.796 1.00 86.19 195 LEU A CA 1
ATOM 1519 C C . LEU A 1 195 ? -5.169 3.749 18.169 1.00 86.19 195 LEU A C 1
ATOM 1521 O O . LEU A 1 195 ? -5.953 3.418 19.065 1.00 86.19 195 LEU A O 1
ATOM 1525 N N . LYS A 1 196 ? -4.254 4.694 18.350 1.00 91.00 196 LYS A N 1
ATOM 1526 C CA . LYS A 1 196 ? -4.050 5.445 19.593 1.00 91.00 196 LYS A CA 1
ATOM 1527 C C . LYS A 1 196 ? -3.801 6.924 19.305 1.00 91.00 196 LYS A C 1
ATOM 1529 O O . LYS A 1 196 ? -3.510 7.326 18.184 1.00 91.00 196 LYS A O 1
ATOM 1534 N N . PHE A 1 197 ? -3.861 7.720 20.368 1.00 91.00 197 PHE A N 1
ATOM 1535 C CA . PHE A 1 197 ? -3.550 9.144 20.321 1.00 91.00 197 PHE A CA 1
ATOM 1536 C C . PHE A 1 197 ? -2.207 9.417 19.626 1.00 91.00 197 PHE A C 1
ATOM 1538 O O . PHE A 1 197 ? -1.189 8.820 19.984 1.00 91.00 197 PHE A O 1
ATOM 1545 N N . GLY A 1 198 ? -2.220 10.345 18.669 1.00 81.94 198 GLY A N 1
ATOM 1546 C CA . GLY A 1 198 ? -1.067 10.731 17.857 1.00 81.94 198 GLY A CA 1
ATOM 1547 C C . GLY A 1 198 ? -0.928 9.978 16.531 1.00 81.94 198 GLY A C 1
ATOM 1548 O O . GLY A 1 198 ? -0.189 10.456 15.670 1.00 81.94 198 GLY A O 1
ATOM 1549 N N . ASP A 1 199 ? -1.635 8.859 16.338 1.00 78.00 199 ASP A N 1
ATOM 1550 C CA . ASP A 1 199 ? -1.664 8.165 15.048 1.00 78.00 199 ASP A CA 1
ATOM 1551 C C . ASP A 1 199 ? -2.305 9.057 13.971 1.00 78.00 199 ASP A C 1
ATOM 1553 O O . ASP A 1 199 ? -3.149 9.912 14.265 1.00 78.00 199 ASP A O 1
ATOM 1557 N N . LYS A 1 200 ? -1.894 8.866 12.713 1.00 79.75 200 LYS A N 1
ATOM 1558 C CA . LYS A 1 200 ? -2.397 9.621 11.561 1.00 79.75 200 LYS A CA 1
ATOM 1559 C C . LYS A 1 200 ? -2.616 8.717 10.350 1.00 79.75 200 LYS A C 1
ATOM 1561 O O . LYS A 1 200 ? -1.990 7.663 10.264 1.00 79.75 200 LYS A O 1
ATOM 1566 N N . GLY A 1 201 ? -3.446 9.164 9.413 1.00 69.19 201 GLY A N 1
ATOM 1567 C CA . GLY A 1 201 ? -3.671 8.533 8.111 1.00 69.19 201 GLY A CA 1
ATOM 1568 C C . GLY A 1 201 ? -5.117 8.093 7.892 1.00 69.19 201 GLY A C 1
ATOM 1569 O O . GLY A 1 201 ? -5.974 8.277 8.756 1.00 69.19 201 GLY A O 1
ATOM 1570 N N . VAL A 1 202 ? -5.369 7.470 6.738 1.00 68.69 202 VAL A N 1
ATOM 1571 C CA . VAL A 1 202 ? -6.713 7.074 6.270 1.00 68.69 202 VAL A CA 1
ATOM 1572 C C . VAL A 1 202 ? -7.447 6.203 7.292 1.00 68.69 202 VAL A C 1
ATOM 1574 O O . VAL A 1 202 ? -8.601 6.459 7.604 1.00 68.69 202 VAL A O 1
ATOM 1577 N N . ALA A 1 203 ? -6.749 5.268 7.945 1.00 75.75 203 ALA A N 1
ATOM 1578 C CA . ALA A 1 203 ? -7.353 4.438 8.988 1.00 75.75 203 ALA A CA 1
ATOM 1579 C C . ALA A 1 203 ? -7.885 5.255 10.183 1.00 75.75 203 ALA A C 1
ATOM 1581 O O . ALA A 1 203 ? -8.838 4.848 10.837 1.00 75.75 203 ALA A O 1
ATOM 1582 N N . VAL A 1 204 ? -7.280 6.398 10.508 1.00 82.31 204 VAL A N 1
ATOM 1583 C CA . VAL A 1 204 ? -7.806 7.280 11.557 1.00 82.31 204 VAL A CA 1
ATOM 1584 C C . VAL A 1 204 ? -9.024 8.048 11.055 1.00 82.31 204 VAL A C 1
ATOM 1586 O O . VAL A 1 204 ? -9.988 8.198 11.802 1.00 82.31 204 VAL A O 1
ATOM 1589 N N . GLU A 1 205 ? -9.002 8.489 9.800 1.00 80.19 205 GLU A N 1
ATOM 1590 C CA . GLU A 1 205 ? -10.121 9.185 9.164 1.00 80.19 205 GLU A CA 1
ATOM 1591 C C . GLU A 1 205 ? -11.362 8.285 9.100 1.00 80.19 205 GLU A C 1
ATOM 1593 O O . GLU A 1 205 ? -12.4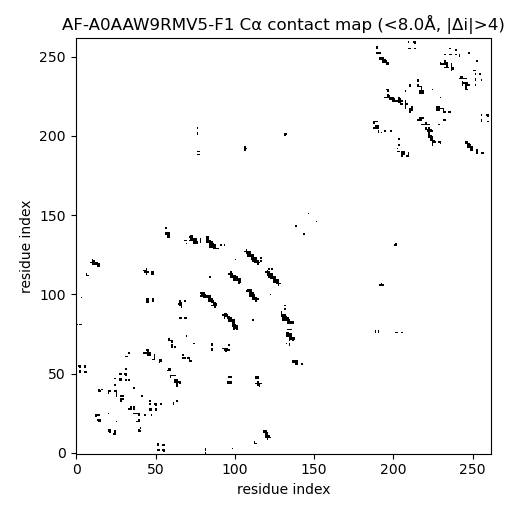48 8.686 9.512 1.00 80.19 205 GLU A O 1
ATOM 1598 N N . ASP A 1 206 ? -11.189 7.028 8.700 1.00 80.06 206 ASP A N 1
ATOM 1599 C CA . ASP A 1 206 ? -12.249 6.018 8.662 1.00 80.06 206 ASP A CA 1
ATOM 1600 C C . ASP A 1 206 ? -12.826 5.723 10.051 1.00 80.06 206 ASP A C 1
ATOM 1602 O O . ASP A 1 206 ? -14.044 5.592 10.221 1.00 80.06 206 ASP A O 1
ATOM 1606 N N . LEU A 1 207 ? -11.965 5.668 11.078 1.00 89.19 207 LEU A N 1
ATOM 1607 C CA . LEU A 1 207 ? -12.419 5.562 12.464 1.00 89.19 207 LEU A CA 1
ATOM 1608 C C . LEU A 1 207 ? -13.266 6.777 12.850 1.00 89.19 207 LEU A C 1
ATOM 1610 O O . LEU A 1 207 ? -14.309 6.607 13.474 1.00 89.19 207 LEU A O 1
ATOM 1614 N N . GLN A 1 208 ? -12.831 7.985 12.493 1.00 91.81 208 GLN A N 1
ATOM 1615 C CA . GLN A 1 208 ? -13.556 9.220 12.791 1.00 91.81 208 GLN A CA 1
ATOM 1616 C C . GLN A 1 208 ? -14.925 9.249 12.096 1.00 91.81 208 GLN A C 1
ATOM 1618 O O . GLN A 1 208 ? -15.937 9.521 12.744 1.00 91.81 208 GLN A O 1
ATOM 1623 N N . TYR A 1 209 ? -14.991 8.881 10.812 1.00 85.00 209 TYR A N 1
ATOM 1624 C CA . TYR A 1 209 ? -16.258 8.706 10.096 1.00 85.00 209 TYR A CA 1
ATOM 1625 C C . TYR A 1 209 ? -17.171 7.695 10.799 1.00 85.00 209 TYR A C 1
ATOM 1627 O O . TYR A 1 209 ? -18.330 8.002 11.079 1.00 85.00 209 TYR A O 1
ATOM 1635 N N . SER A 1 210 ? -16.638 6.520 11.142 1.00 88.94 210 SER A N 1
ATOM 1636 C CA . SER A 1 210 ? -17.399 5.452 11.798 1.00 88.94 210 SER A CA 1
ATOM 1637 C C . SER A 1 210 ? -17.919 5.853 13.178 1.00 88.94 210 SER A C 1
ATOM 1639 O O . SER A 1 210 ? -19.058 5.545 13.523 1.00 88.94 210 SER A O 1
ATOM 1641 N N . LEU A 1 211 ? -17.106 6.557 13.969 1.00 94.12 211 LEU A N 1
ATOM 1642 C CA . LEU A 1 211 ? -17.504 7.080 15.275 1.00 94.12 211 LEU A CA 1
ATOM 1643 C C . LEU A 1 211 ? -18.652 8.081 15.138 1.00 94.12 211 LEU A C 1
ATOM 1645 O O . LEU A 1 211 ? -19.654 7.934 15.833 1.00 94.12 211 LEU A O 1
ATOM 1649 N N . ASN A 1 212 ? -18.545 9.032 14.206 1.00 88.06 212 ASN A N 1
ATOM 1650 C CA . ASN A 1 212 ? -19.582 10.038 13.981 1.00 88.06 212 ASN A CA 1
ATOM 1651 C C . ASN A 1 212 ? -20.908 9.405 13.534 1.00 88.06 212 ASN A C 1
ATOM 1653 O O . ASN A 1 212 ? -21.960 9.778 14.048 1.00 88.06 212 ASN A O 1
ATOM 1657 N N . ILE A 1 213 ? -20.866 8.414 12.638 1.00 84.81 213 ILE A N 1
ATOM 1658 C CA . ILE A 1 213 ? -22.065 7.684 12.187 1.00 84.81 213 ILE A CA 1
ATOM 1659 C C . ILE A 1 213 ? -22.688 6.885 13.338 1.00 84.81 213 ILE A C 1
ATOM 1661 O O . ILE A 1 213 ? -23.905 6.874 13.492 1.00 84.81 213 ILE A O 1
ATOM 1665 N N . ALA A 1 214 ? -21.866 6.276 14.197 1.00 89.50 214 ALA A N 1
AT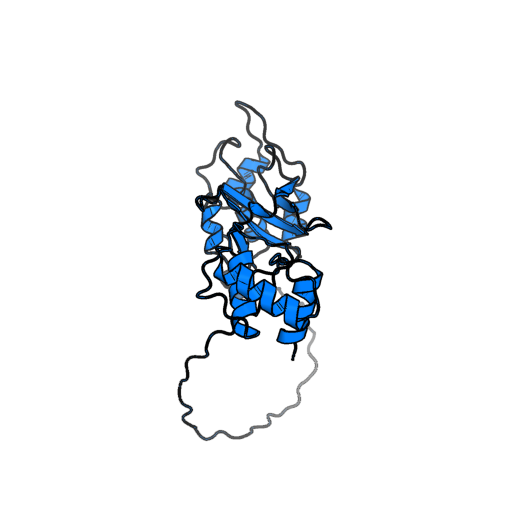OM 1666 C CA . ALA A 1 214 ? -22.331 5.579 15.396 1.00 89.50 214 ALA A CA 1
ATOM 1667 C C . ALA A 1 214 ? -22.824 6.524 16.516 1.00 89.50 214 ALA A C 1
ATOM 1669 O O . ALA A 1 214 ? -23.232 6.046 17.574 1.00 89.50 214 ALA A O 1
ATOM 1670 N N . GLY A 1 215 ? -22.785 7.847 16.306 1.00 92.19 215 GLY A N 1
ATOM 1671 C CA . GLY A 1 215 ? -23.261 8.861 17.250 1.00 92.19 215 GLY A CA 1
ATOM 1672 C C . GLY A 1 215 ? -22.219 9.360 18.256 1.00 92.19 215 GLY A C 1
ATOM 1673 O O . GLY A 1 215 ? -22.570 10.081 19.189 1.00 92.19 215 GLY A O 1
ATOM 1674 N N . PHE A 1 216 ? -20.943 9.012 18.085 1.00 95.88 216 PHE A N 1
ATOM 1675 C CA . PHE A 1 216 ? -19.839 9.475 18.928 1.00 95.88 216 PHE A CA 1
ATOM 1676 C C . PHE A 1 216 ? -19.061 10.589 18.228 1.00 95.88 216 PHE A C 1
ATOM 1678 O O . PHE A 1 216 ? -18.148 10.326 17.448 1.00 95.88 216 PHE A O 1
ATOM 1685 N N . ASP A 1 217 ? -19.405 11.840 18.536 1.00 93.88 217 ASP A N 1
ATOM 1686 C CA . ASP A 1 217 ? -18.787 13.012 17.911 1.00 93.88 217 ASP A CA 1
ATOM 1687 C C . ASP A 1 217 ? -17.286 13.141 18.236 1.00 93.88 217 ASP A C 1
ATOM 1689 O O . ASP A 1 217 ? -16.866 13.477 19.357 1.00 93.88 217 ASP A O 1
ATOM 1693 N N . CYS A 1 218 ? -16.472 12.903 17.210 1.00 92.06 218 CYS A N 1
ATOM 1694 C CA . CYS A 1 218 ? -15.025 13.077 17.234 1.00 92.06 218 CYS A CA 1
ATOM 1695 C C . CYS A 1 218 ? -14.543 14.338 16.495 1.00 92.06 218 CYS A C 1
ATOM 1697 O O . CYS A 1 218 ? -13.334 14.580 16.458 1.00 92.06 218 CYS A O 1
ATOM 1699 N N . GLY A 1 219 ? -15.459 15.156 15.966 1.00 91.12 219 GLY A N 1
ATOM 1700 C CA . GLY A 1 219 ? -15.172 16.285 15.086 1.00 91.12 219 GLY A CA 1
ATOM 1701 C C . GLY A 1 219 ? -15.129 15.902 13.602 1.00 91.12 219 GLY A C 1
ATOM 1702 O O . GLY A 1 219 ? -15.566 14.824 13.198 1.00 91.12 219 GLY A O 1
ATOM 1703 N N . LYS A 1 220 ? -14.606 16.809 12.765 1.00 87.31 220 LYS A N 1
ATOM 1704 C CA . LYS A 1 220 ? -14.433 16.558 11.327 1.00 87.31 220 LYS A CA 1
ATOM 1705 C C . LYS A 1 220 ? -13.389 15.447 11.124 1.00 87.31 220 LYS A C 1
ATOM 1707 O O . LYS A 1 220 ? -12.287 15.601 11.647 1.00 87.31 220 LYS A O 1
ATOM 1712 N N . PRO A 1 221 ? -13.687 14.391 10.346 1.00 81.31 221 PRO A N 1
ATOM 1713 C CA . PRO A 1 221 ? -12.681 13.416 9.949 1.00 81.31 221 PRO A CA 1
ATOM 1714 C C . PRO A 1 221 ? -11.544 14.109 9.192 1.00 81.31 221 PRO A C 1
ATOM 1716 O O . PRO A 1 221 ? -11.765 14.745 8.161 1.00 81.31 221 PRO A O 1
ATOM 1719 N N . ASP A 1 222 ? -10.348 14.053 9.763 1.00 76.06 222 ASP A N 1
ATOM 1720 C CA . ASP A 1 222 ? -9.139 14.727 9.280 1.00 76.06 222 ASP A CA 1
ATOM 1721 C C . ASP A 1 222 ? -7.925 13.787 9.241 1.00 76.06 222 ASP A C 1
ATOM 1723 O O . ASP A 1 222 ? -6.819 14.199 8.887 1.00 76.06 222 ASP A O 1
ATOM 1727 N N . GLY A 1 223 ? -8.122 12.522 9.626 1.00 76.38 223 GLY A N 1
ATOM 1728 C CA . GLY A 1 223 ? -7.069 11.522 9.672 1.00 76.38 223 GLY A CA 1
ATOM 1729 C C . GLY A 1 223 ? -6.067 11.743 10.798 1.00 76.38 223 GLY A C 1
ATOM 1730 O O . GLY A 1 223 ? -4.993 11.150 10.753 1.00 76.38 223 GLY A O 1
ATOM 1731 N N . ILE A 1 224 ? -6.367 12.573 11.805 1.00 84.62 224 ILE A N 1
ATOM 1732 C CA . ILE A 1 224 ? -5.478 12.847 12.939 1.00 84.62 224 ILE A CA 1
ATOM 1733 C C . ILE A 1 224 ? -6.126 12.374 14.238 1.00 84.62 224 ILE A C 1
ATOM 1735 O O . ILE A 1 224 ? -7.171 12.856 14.672 1.00 84.62 224 ILE A O 1
ATOM 1739 N N . PHE A 1 225 ? -5.462 11.456 14.943 1.00 91.00 225 PHE A N 1
ATOM 1740 C CA . PHE A 1 225 ? -5.981 10.929 16.198 1.00 91.00 225 PHE A CA 1
ATOM 1741 C C . PHE A 1 225 ? -5.654 11.909 17.327 1.00 91.00 225 PHE A C 1
ATOM 1743 O O . PHE A 1 225 ? -4.704 11.730 18.096 1.00 91.00 225 PHE A O 1
ATOM 1750 N N . GLY A 1 226 ? -6.468 12.957 17.421 1.00 93.69 226 GLY A N 1
ATOM 1751 C CA . GLY A 1 226 ? -6.368 14.006 18.425 1.00 93.69 226 GLY A CA 1
ATOM 1752 C C . GLY A 1 226 ? -7.255 13.792 19.661 1.00 93.69 226 GLY A C 1
ATOM 1753 O O . GLY A 1 226 ? -7.820 12.713 19.881 1.00 93.69 226 GLY A O 1
ATOM 1754 N N . PRO A 1 227 ? -7.405 14.841 20.493 1.00 95.81 227 PRO A N 1
ATOM 1755 C CA . PRO A 1 227 ? -8.226 14.796 21.703 1.00 95.81 227 PRO A CA 1
ATOM 1756 C C . PRO A 1 227 ? -9.701 14.455 21.445 1.00 95.81 227 PRO A C 1
ATOM 1758 O O . PRO A 1 227 ? -10.293 13.730 22.244 1.00 95.81 227 PRO A O 1
ATOM 1761 N N . GLY A 1 228 ? -10.273 14.932 20.330 1.00 96.50 228 GLY A N 1
ATOM 1762 C CA . GLY A 1 228 ? -11.660 14.653 19.932 1.00 96.50 228 GLY A CA 1
ATOM 1763 C C . GLY A 1 228 ? -11.903 13.163 19.696 1.00 96.50 228 GLY A C 1
ATOM 1764 O O . GLY A 1 228 ? -12.748 12.563 20.358 1.00 96.50 228 GLY A O 1
ATOM 1765 N N . THR A 1 229 ? -11.076 12.537 18.856 1.00 97.06 229 THR A N 1
ATOM 1766 C CA . THR A 1 229 ? -11.103 11.089 18.594 1.00 97.06 229 THR A CA 1
ATOM 1767 C C . THR A 1 229 ? -10.892 10.273 19.870 1.00 97.06 229 THR A C 1
ATOM 1769 O O . THR A 1 229 ? -11.634 9.330 20.140 1.00 97.06 229 THR A O 1
ATOM 1772 N N . ALA A 1 230 ? -9.931 10.663 20.716 1.00 97.12 230 ALA A N 1
ATOM 1773 C CA . ALA A 1 230 ? -9.685 9.979 21.985 1.00 97.12 230 ALA A CA 1
ATOM 1774 C C . ALA A 1 230 ? -10.890 10.041 22.934 1.00 97.12 230 ALA A C 1
ATOM 1776 O O . ALA A 1 230 ? -11.169 9.061 23.622 1.00 97.12 230 ALA A O 1
ATOM 1777 N N . ARG A 1 231 ? -11.595 11.178 22.990 1.00 97.88 231 ARG A N 1
ATOM 1778 C CA . ARG A 1 231 ? -12.827 11.338 23.773 1.00 97.88 231 ARG A CA 1
ATOM 1779 C C . ARG A 1 231 ? -13.937 10.436 23.233 1.00 97.88 231 ARG A C 1
ATOM 1781 O O . ARG A 1 231 ? -14.419 9.601 23.987 1.00 97.88 231 ARG A O 1
ATOM 1788 N N . ALA A 1 232 ? -14.230 10.510 21.935 1.00 97.56 232 ALA A N 1
ATOM 1789 C CA . ALA A 1 232 ? -15.262 9.695 21.291 1.00 97.56 232 ALA A CA 1
ATOM 1790 C C . ALA A 1 232 ? -15.045 8.186 21.508 1.00 97.56 232 ALA A C 1
ATOM 1792 O O . ALA A 1 232 ? -15.981 7.446 21.802 1.00 97.56 232 ALA A O 1
ATOM 1793 N N . ILE A 1 233 ? -13.792 7.720 21.458 1.00 97.69 233 ILE A N 1
ATOM 1794 C CA . ILE A 1 233 ? -13.462 6.319 21.754 1.00 97.69 233 ILE A CA 1
ATOM 1795 C C . ILE A 1 233 ? -13.708 5.969 23.220 1.00 97.69 233 ILE A C 1
ATOM 1797 O O . ILE A 1 233 ? -14.174 4.865 23.496 1.00 97.69 233 ILE A O 1
ATOM 1801 N N . ARG A 1 234 ? -13.391 6.859 24.170 1.00 97.69 234 ARG A N 1
ATOM 1802 C CA . ARG A 1 234 ? -13.694 6.605 25.587 1.00 97.69 234 ARG A CA 1
ATOM 1803 C C . ARG A 1 234 ? -15.195 6.497 25.807 1.00 97.69 234 ARG A C 1
ATOM 1805 O O . ARG A 1 234 ? -15.609 5.587 26.514 1.00 97.69 234 ARG A O 1
ATOM 1812 N N . ASP A 1 235 ? -15.984 7.347 25.163 1.00 97.69 235 ASP A N 1
ATOM 1813 C CA . ASP A 1 235 ? -17.445 7.328 25.268 1.00 97.69 235 ASP A CA 1
ATOM 1814 C C . ASP A 1 235 ? -18.026 6.031 24.683 1.00 97.69 235 ASP A C 1
ATOM 1816 O O . ASP A 1 235 ? -18.793 5.330 25.348 1.00 97.69 235 ASP A O 1
ATOM 1820 N N . LEU A 1 236 ? -17.551 5.622 23.502 1.00 97.00 236 LEU A N 1
ATOM 1821 C CA . LEU A 1 236 ? -17.860 4.321 22.902 1.00 97.00 236 LEU A CA 1
ATOM 1822 C C . LEU A 1 236 ? -17.490 3.157 23.837 1.00 97.00 236 LEU A C 1
ATOM 1824 O O . LEU A 1 236 ? -18.264 2.216 24.017 1.00 97.00 236 LEU A O 1
ATOM 1828 N N . GLN A 1 237 ? -16.302 3.204 24.445 1.00 97.94 237 GLN A N 1
ATOM 1829 C CA . GLN A 1 237 ? -15.835 2.176 25.376 1.00 97.94 237 GLN A CA 1
ATOM 1830 C C . GLN A 1 237 ? -16.685 2.128 26.648 1.00 97.94 237 GLN A C 1
ATOM 1832 O O . GLN A 1 237 ? -17.034 1.032 27.086 1.00 97.94 237 GLN A O 1
ATOM 1837 N N . LEU A 1 238 ? -17.060 3.283 27.205 1.00 97.06 238 LEU A N 1
ATOM 1838 C CA . LEU A 1 238 ? -17.960 3.383 28.354 1.00 97.06 238 LEU A CA 1
ATOM 1839 C C . LEU A 1 238 ? -19.308 2.726 28.043 1.00 97.06 238 LEU A C 1
ATOM 1841 O O . LEU A 1 238 ? -19.762 1.878 28.814 1.00 97.06 238 LEU A O 1
ATOM 1845 N N . GLN A 1 239 ? -19.904 3.039 26.889 1.00 96.44 239 GLN A N 1
ATOM 1846 C CA . GLN A 1 239 ? -21.168 2.435 26.463 1.00 96.44 239 GLN A CA 1
ATOM 1847 C C . GLN A 1 239 ? -21.042 0.918 26.254 1.00 96.44 239 GLN A C 1
ATOM 1849 O O . GLN A 1 239 ? -21.932 0.158 26.638 1.00 96.44 239 GLN A O 1
ATOM 1854 N N . GLY A 1 240 ? -19.912 0.461 25.711 1.00 94.00 240 GLY A N 1
ATOM 1855 C CA . GLY A 1 240 ? -19.609 -0.959 25.521 1.00 94.00 240 GLY A CA 1
ATOM 1856 C C . GLY A 1 240 ? -19.174 -1.704 26.783 1.00 94.00 240 GLY A C 1
ATOM 1857 O O . GLY A 1 240 ? -18.861 -2.891 26.694 1.00 94.00 240 GLY A O 1
ATOM 1858 N N . LYS A 1 241 ? -19.113 -1.038 27.949 1.00 96.19 241 LYS A N 1
ATOM 1859 C CA . LYS A 1 241 ? -18.546 -1.583 29.200 1.00 96.19 241 LYS A CA 1
ATOM 1860 C C . LYS A 1 241 ? -17.119 -2.130 29.014 1.00 96.19 241 LYS A C 1
ATOM 1862 O O . LYS A 1 241 ? -16.714 -3.116 29.632 1.00 96.19 241 LYS A O 1
ATOM 1867 N N . ILE A 1 242 ? -16.349 -1.490 28.139 1.00 95.19 242 ILE A N 1
ATOM 1868 C CA . ILE A 1 242 ? -14.927 -1.731 27.883 1.00 95.19 242 ILE A CA 1
ATOM 1869 C C . ILE A 1 242 ? -14.129 -0.718 28.716 1.00 95.19 242 ILE A C 1
ATOM 1871 O O . ILE A 1 242 ? -14.585 0.398 28.938 1.00 95.19 242 ILE A O 1
ATOM 1875 N N . ASN A 1 243 ? -12.923 -1.076 29.173 1.00 94.12 243 ASN A N 1
ATOM 1876 C CA . ASN A 1 243 ? -12.043 -0.129 29.870 1.00 94.12 243 ASN A CA 1
ATOM 1877 C C . ASN A 1 243 ? -11.812 1.139 29.007 1.00 94.12 243 ASN A C 1
ATOM 1879 O O . ASN A 1 243 ? -11.230 0.997 27.924 1.00 94.12 243 ASN A O 1
ATOM 1883 N N . PRO A 1 244 ? -12.223 2.344 29.457 1.00 94.44 244 PRO A N 1
ATOM 1884 C CA . PRO A 1 244 ? -12.227 3.573 28.660 1.00 94.44 244 PRO A CA 1
ATOM 1885 C C . PRO A 1 244 ? -10.835 4.218 28.582 1.00 94.44 244 PRO A C 1
ATOM 1887 O O . PRO A 1 244 ? -10.595 5.343 29.020 1.00 94.44 244 PRO A O 1
ATOM 1890 N N . ASN A 1 245 ? -9.877 3.481 28.028 1.00 92.62 245 ASN A N 1
ATOM 1891 C CA . ASN A 1 245 ? -8.486 3.912 27.902 1.00 92.62 245 ASN A CA 1
ATOM 1892 C C . ASN A 1 245 ? -8.237 4.849 26.707 1.00 92.62 245 ASN A C 1
ATOM 1894 O O . ASN A 1 245 ? -7.128 5.361 26.562 1.00 92.62 245 ASN A O 1
ATOM 1898 N N . GLY A 1 246 ? -9.235 5.074 25.845 1.00 92.75 246 GLY A N 1
ATOM 1899 C CA . GLY A 1 246 ? -9.123 5.948 24.675 1.00 92.75 246 GLY A CA 1
ATOM 1900 C C . GLY A 1 246 ? -8.267 5.369 23.546 1.00 92.75 246 GLY A C 1
ATOM 1901 O O . GLY A 1 246 ? -7.877 6.096 22.641 1.00 92.75 246 GLY A O 1
ATOM 1902 N N . THR A 1 247 ? -7.946 4.073 23.598 1.00 93.31 247 THR A N 1
ATOM 1903 C CA . THR A 1 247 ? -7.243 3.347 22.535 1.00 93.31 247 THR A CA 1
ATOM 1904 C C . THR A 1 247 ? -8.226 2.471 21.772 1.00 93.31 247 THR A C 1
ATOM 1906 O O . THR A 1 247 ? -8.867 1.583 22.345 1.00 93.31 247 THR A O 1
ATOM 1909 N N . TYR A 1 248 ? -8.296 2.657 20.461 1.00 92.94 248 TYR A N 1
ATOM 1910 C CA . TYR A 1 248 ? -9.080 1.809 19.580 1.00 92.94 248 TYR A CA 1
ATOM 1911 C C . TYR A 1 248 ? -8.360 0.471 19.369 1.00 92.94 248 TYR A C 1
ATOM 1913 O O . TYR A 1 248 ? -7.204 0.419 18.961 1.00 92.94 248 TYR A O 1
ATOM 1921 N N . ASN A 1 249 ? -9.014 -0.634 19.721 1.00 90.44 249 ASN A N 1
ATOM 1922 C CA . ASN A 1 249 ? -8.461 -1.987 19.643 1.00 90.44 249 ASN A CA 1
ATOM 1923 C C . ASN A 1 249 ? -9.556 -2.983 19.235 1.00 90.44 249 ASN A C 1
ATOM 1925 O O . ASN A 1 249 ? -10.718 -2.609 19.110 1.00 90.44 249 ASN A O 1
ATOM 1929 N N . LYS A 1 250 ? -9.216 -4.271 19.105 1.00 88.19 250 LYS A N 1
ATOM 1930 C CA . LYS A 1 250 ? -10.155 -5.326 18.680 1.00 88.19 250 LYS A CA 1
ATOM 1931 C C . LYS A 1 250 ? -11.466 -5.383 19.484 1.00 88.19 250 LYS A C 1
ATOM 1933 O O . LYS A 1 250 ? -12.495 -5.719 18.910 1.00 88.19 250 LYS A O 1
ATOM 1938 N N . LYS A 1 251 ? -11.455 -5.084 20.791 1.00 91.19 251 LYS A N 1
ATOM 1939 C CA . LYS A 1 251 ? -12.684 -5.052 21.607 1.00 91.19 251 LYS A CA 1
ATOM 1940 C C . LYS A 1 251 ? -13.535 -3.830 21.267 1.00 91.19 251 LYS A C 1
ATOM 1942 O O . LYS A 1 251 ? -14.725 -3.987 21.027 1.00 91.19 251 LYS A O 1
ATOM 1947 N N . THR A 1 252 ? -12.913 -2.650 21.203 1.00 95.56 252 THR A N 1
ATOM 1948 C CA . THR A 1 252 ? -13.576 -1.399 20.800 1.00 95.56 252 THR A CA 1
ATOM 1949 C C . THR A 1 252 ? -14.179 -1.526 19.400 1.00 95.56 252 THR A C 1
ATOM 1951 O O . THR A 1 252 ? -15.348 -1.214 19.209 1.00 95.56 252 THR A O 1
ATOM 1954 N N . ARG A 1 253 ? -13.404 -2.069 18.452 1.00 93.44 253 ARG A N 1
ATOM 1955 C CA . ARG A 1 253 ? -13.821 -2.357 17.077 1.00 93.44 253 ARG A CA 1
ATOM 1956 C C . ARG A 1 253 ? -15.084 -3.205 17.024 1.00 93.44 253 ARG A C 1
ATOM 1958 O O . ARG A 1 253 ? -16.063 -2.782 16.436 1.00 93.44 253 ARG A O 1
ATOM 1965 N N . LYS A 1 254 ? -15.073 -4.379 17.665 1.00 90.62 254 LYS A N 1
ATOM 1966 C CA . LYS A 1 254 ? -16.228 -5.291 17.656 1.00 90.62 254 LYS A CA 1
ATOM 1967 C C . LYS A 1 254 ? -17.502 -4.623 18.165 1.00 90.62 254 LYS A C 1
ATOM 1969 O O . LYS A 1 254 ? -18.589 -4.926 17.690 1.00 90.62 254 LYS A O 1
ATOM 1974 N N . PHE A 1 255 ? -17.367 -3.748 19.160 1.00 94.06 255 PHE A N 1
ATOM 1975 C CA . PHE A 1 255 ? -18.507 -3.008 19.678 1.00 94.06 255 PHE A CA 1
ATOM 1976 C C . PHE A 1 255 ? -18.992 -1.943 18.687 1.00 94.06 255 PHE A C 1
ATOM 1978 O O . PHE A 1 255 ? -20.190 -1.855 18.449 1.00 94.06 255 PHE A O 1
ATOM 1985 N N . LEU A 1 256 ? -18.077 -1.207 18.051 1.00 92.81 256 LEU A N 1
ATOM 1986 C CA . LEU A 1 256 ? -18.407 -0.256 16.986 1.00 92.81 256 LEU A CA 1
ATOM 1987 C C . LEU A 1 256 ? -19.103 -0.944 15.796 1.00 92.81 256 LEU A C 1
ATOM 1989 O O . LEU A 1 256 ? -20.152 -0.488 15.358 1.00 92.81 256 LEU A O 1
ATOM 1993 N N . GLU A 1 257 ? -18.589 -2.091 15.345 1.00 88.19 257 GLU A N 1
ATOM 1994 C CA . GLU A 1 257 ? -19.212 -2.933 14.307 1.00 88.19 257 GLU A CA 1
ATOM 1995 C C . GLU A 1 257 ? -20.635 -3.355 14.691 1.00 88.19 257 GLU A C 1
ATOM 1997 O O . GLU A 1 257 ? -21.545 -3.311 13.867 1.00 88.19 257 GLU A O 1
ATOM 2002 N N . HIS A 1 258 ? -20.859 -3.730 15.953 1.00 89.19 258 HIS A N 1
ATOM 2003 C CA . HIS A 1 258 ? -22.192 -4.092 16.437 1.00 89.19 258 HIS A CA 1
ATOM 2004 C C . HIS A 1 258 ? -23.183 -2.917 16.422 1.00 89.19 258 HIS A C 1
ATOM 2006 O O . HIS A 1 258 ? -24.379 -3.138 16.247 1.00 89.19 258 HIS A O 1
ATOM 2012 N N . LEU A 1 259 ? -22.715 -1.684 16.636 1.00 89.62 259 LEU A N 1
ATOM 2013 C CA . LEU A 1 259 ? -23.572 -0.496 16.582 1.00 89.62 259 LEU A CA 1
ATOM 2014 C C . LEU A 1 259 ? -23.935 -0.113 15.147 1.00 89.62 259 LEU A C 1
ATOM 2016 O O . LEU A 1 259 ? -25.048 0.334 14.912 1.00 89.62 259 LEU A O 1
ATOM 2020 N N . LEU A 1 260 ? -23.010 -0.318 14.213 1.00 82.69 260 LEU A N 1
ATOM 2021 C CA . LEU A 1 260 ? -23.142 0.082 12.811 1.00 82.69 260 LEU A CA 1
ATOM 2022 C C . LEU A 1 260 ? -23.801 -0.981 11.916 1.00 82.69 260 LEU A C 1
ATOM 2024 O O . LEU A 1 260 ? -24.050 -0.728 10.744 1.00 82.69 260 LEU A O 1
ATOM 2028 N N . SER A 1 261 ? -24.061 -2.175 12.453 1.00 76.88 261 SER A N 1
ATOM 2029 C CA . SER A 1 261 ? -24.736 -3.284 11.756 1.00 76.88 261 SER A CA 1
ATOM 2030 C C . SER A 1 261 ? -26.232 -3.397 12.079 1.00 76.88 261 SER A C 1
ATOM 2032 O O . SER A 1 261 ? -26.851 -4.406 11.740 1.00 76.88 261 SER A O 1
ATOM 2034 N N . LYS A 1 262 ? -26.803 -2.397 12.756 1.00 58.22 262 LYS A N 1
ATOM 2035 C CA . LYS A 1 262 ? -28.232 -2.296 13.084 1.00 58.22 262 LYS A CA 1
ATOM 2036 C C . LYS A 1 262 ? -28.884 -1.203 12.261 1.00 58.22 262 LYS A C 1
ATOM 2038 O O . LYS A 1 262 ? -30.072 -1.397 11.934 1.00 58.22 262 LYS A O 1
#

Mean predicted aligned error: 15.18 Å

Radius of gyration: 24.23 Å; Cα contacts (8 Å, |Δi|>4): 453; chains: 1; bounding box: 74×44×68 Å

Organism: NCBI:txid413964

Secondary structure (DSSP, 8-state):
-HHHHHHHHTTT-B---SS---HHHHHHHHHTT-TT---TTS--HHHHHHHHHHHHTB----SSSGGGGGGSSEEESSPPTT-EEEEE-TTS-EEEEEEEEEE-TTSSEEEEEESSSSSB-EEEEEEGGGEEEEEEPPB-HHHHHHHHHS---PPPPPP---------------------------------S-B-TT-BSHHHHHHHHHHHHTT----S--SB--HHHHHHHHHHHHHTTS---S-B-HHHHHHHHHHHT-

Sequence (262 aa):
MRLLEIASAEIGTKEIPGAEHNARILQYAQEAGFDWVNSDETPWCSIFLNWAVQKAGLQASKDARAQSWMEVGEAIAQPELGDIVLFGSSSNSIYHVGIFMGYSKECHFVFTLGGNQGDQVDISKFAASQVQGFRRLIDDPSKIFEVEMNPPSVPQPTPSPETNPEETFPETPEEKEFHQPALETKILVIPTLKLKFGDKGVAVEDLQYSLNIAGFDCGKPDGIFGPGTARAIRDLQLQGKINPNGTYNKKTRKFLEHLLSK

pLDDT: mean 80.72, std 19.66, range [30.02, 98.56]

Solvent-accessible surface area (backbone atoms only — not comparable to full-atom values): 15046 Å² total; per-residue (Å²): 113,61,44,52,58,56,50,58,70,44,52,71,47,50,57,44,89,79,95,54,59,31,65,66,58,43,46,30,24,47,76,48,70,38,77,86,55,87,53,56,88,49,79,36,21,25,29,39,48,30,26,33,26,52,76,49,48,29,59,55,60,83,43,59,49,34,52,49,50,82,76,39,58,45,83,47,82,77,80,52,80,63,22,35,35,33,30,33,51,101,83,74,49,45,76,38,36,32,29,30,64,45,63,43,98,83,44,60,29,32,34,29,42,29,30,58,54,89,52,15,24,37,78,46,79,41,57,44,87,32,50,63,50,32,23,42,68,48,71,29,64,76,60,52,51,51,45,70,76,52,61,76,85,70,81,80,79,81,88,78,85,88,82,87,80,90,84,88,80,83,88,86,79,94,75,94,74,81,88,68,81,77,77,75,78,72,76,88,46,75,52,84,56,73,45,42,75,72,44,68,35,57,61,40,20,32,38,31,48,46,33,42,74,67,69,30,71,28,68,80,64,76,17,62,29,43,73,42,41,29,47,24,44,20,53,53,18,51,75,65,75,40,84,59,76,29,57,45,31,74,68,51,41,56,49,51,51,60,61,71,74,111

Nearest PDB structures (foldseek):
  3bkv-assembly1_A  TM=9.051E-01  e=1.616E-04  Phikzvirus phiKZ
  6tci-assembly1_A  TM=9.110E-01  e=3.288E-04  Bacillus cereus ATCC 14579
  4c2h-assembly1_B  TM=9.290E-01  e=4.976E-04  Bacillus subtilis subsp. subtilis str. 168
  4c2e-assembly1_B  TM=9.364E-01  e=6.689E-04  Bacillus subtilis subsp. subtilis str. 168
  4c2c-assembly1_A  TM=9.095E-01  e=4.420E-04  Bacillus subtilis subsp. subtilis str. 168